Protein AF-0000000085772966 (afdb_homodimer)

Solvent-accessible surface area (backbone atoms only — not comparable to full-atom values): 20271 Å² total; per-residue (Å²): 89,49,65,57,54,50,65,35,48,66,50,46,36,53,32,29,34,43,29,51,38,72,33,50,33,41,60,74,44,54,55,43,44,60,66,33,78,46,39,41,39,38,34,47,24,42,27,45,32,37,67,68,60,65,56,40,64,68,47,47,51,66,73,32,30,77,37,46,24,63,19,52,22,43,54,39,58,75,34,48,65,54,42,56,50,58,70,68,36,70,47,73,76,80,56,63,28,30,18,52,27,51,80,95,42,44,74,32,43,51,83,73,47,89,57,67,84,80,58,63,84,66,69,76,58,66,70,59,58,72,62,57,73,64,66,74,71,74,77,71,78,76,80,75,77,80,70,80,77,78,76,73,79,77,72,82,69,86,73,80,80,81,80,80,62,87,80,74,90,69,77,129,91,48,64,57,53,49,67,34,49,68,48,46,37,53,32,30,34,45,29,53,37,73,34,50,31,40,59,74,43,54,56,43,46,59,66,32,78,47,38,42,38,39,34,47,24,40,28,46,32,38,65,66,60,64,55,41,63,69,47,45,52,65,73,32,29,76,38,48,23,62,18,53,23,43,54,40,57,77,32,49,65,53,42,56,50,57,71,67,35,70,45,72,76,81,57,65,29,29,16,53,27,51,79,94,44,44,73,32,44,50,86,73,46,90,59,67,86,80,58,62,86,64,68,77,60,66,72,59,56,72,63,60,74,65,67,74,74,78,75,74,80,76,82,77,78,83,74,75,83,77,78,78,71,87,70,86,74,86,77,80,83,84,79,79,77,82,77,81,85,69,83,131

InterPro domains:
  IPR000483 Cysteine-rich flanking region, C-terminal [SM00082] (71-120)
  IPR001611 Leucine-rich repeat [PF13855] (13-73)
  IPR003591 Leucine-rich repeat, typical subtype [SM00369] (12-35)
  IPR003591 Leucine-rich repeat, typical subtype [SM00369] (36-59)
  IPR032675 Leucine-rich repeat domain superfamily [G3DSA:3.80.10.10] (1-122)
  IPR050541 Leucine-rich repeat and transmembrane domain-containing protein [PTHR24369] (2-123)

Structure (mmCIF, N/CA/C/O backbone):
data_AF-0000000085772966-model_v1
#
loop_
_entity.id
_entity.type
_entity.pdbx_description
1 polymer 'Platelet glycoprotein V'
#
loop_
_atom_site.group_PDB
_atom_site.id
_atom_site.type_symbol
_atom_site.label_atom_id
_atom_site.label_alt_id
_atom_site.label_comp_id
_atom_site.label_asym_id
_atom_site.label_entity_id
_atom_site.label_seq_id
_atom_site.pdbx_PDB_ins_code
_atom_site.Cartn_x
_atom_site.Cartn_y
_atom_site.Cartn_z
_atom_site.occupancy
_atom_site.B_iso_or_equiv
_atom_site.auth_seq_id
_atom_site.auth_comp_id
_atom_site.auth_asym_id
_atom_site.auth_atom_id
_atom_site.pdbx_PDB_model_num
ATOM 1 N N . MET A 1 1 ? -11.102 -7.773 -6.723 1 93.88 1 MET A N 1
ATOM 2 C CA . MET A 1 1 ? -10.461 -7.18 -7.895 1 93.88 1 MET A CA 1
ATOM 3 C C . MET A 1 1 ? -9.688 -8.234 -8.688 1 93.88 1 MET A C 1
ATOM 5 O O . MET A 1 1 ? -9.055 -9.109 -8.102 1 93.88 1 MET A O 1
ATOM 9 N N . ARG A 1 2 ? -9.586 -8.055 -10.047 1 95.75 2 ARG A N 1
ATOM 10 C CA . ARG A 1 2 ? -8.969 -9.062 -10.906 1 95.75 2 ARG A CA 1
ATOM 11 C C . ARG A 1 2 ? -7.848 -8.453 -11.742 1 95.75 2 ARG A C 1
ATOM 13 O O . ARG A 1 2 ? -6.938 -9.164 -12.18 1 95.75 2 ARG A O 1
ATOM 20 N N . HIS A 1 3 ? -8.031 -7.207 -12.016 1 94.94 3 HIS A N 1
ATOM 21 C CA . HIS A 1 3 ? -7.109 -6.535 -12.922 1 94.94 3 HIS A CA 1
ATOM 22 C C . HIS A 1 3 ? -6.473 -5.316 -12.266 1 94.94 3 HIS A C 1
ATOM 24 O O . HIS A 1 3 ? -7.082 -4.68 -11.406 1 94.94 3 HIS A O 1
ATOM 30 N N . ILE A 1 4 ? -5.234 -5.023 -12.648 1 96.38 4 ILE A N 1
ATOM 31 C CA . ILE A 1 4 ? -4.5 -3.828 -12.25 1 96.38 4 ILE A CA 1
ATOM 32 C C . ILE A 1 4 ? -3.953 -3.117 -13.484 1 96.38 4 ILE A C 1
ATOM 34 O O . ILE A 1 4 ? -3.373 -3.752 -14.367 1 96.38 4 ILE A O 1
ATOM 38 N N . ALA A 1 5 ? -4.164 -1.87 -13.508 1 95.44 5 ALA A N 1
ATOM 39 C CA . ALA A 1 5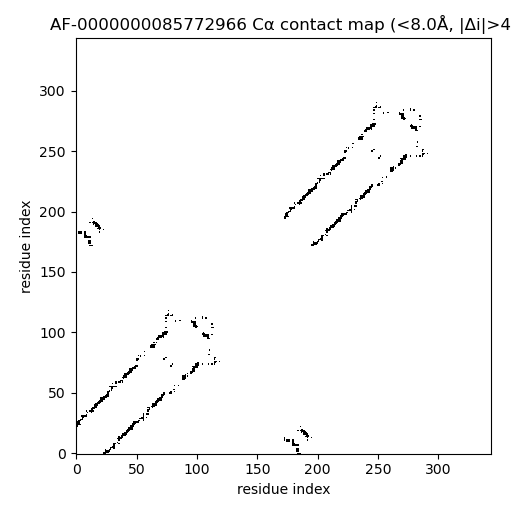 ? -3.59 -1.109 -14.609 1 95.44 5 ALA A CA 1
ATOM 40 C C . ALA A 1 5 ? -2.078 -0.968 -14.453 1 95.44 5 ALA A C 1
ATOM 42 O O . ALA A 1 5 ? -1.576 -0.808 -13.344 1 95.44 5 ALA A O 1
ATOM 43 N N . GLU A 1 6 ? -1.395 -0.939 -15.508 1 94.62 6 GLU A N 1
ATOM 44 C CA . GLU A 1 6 ? 0.065 -0.942 -15.523 1 94.62 6 GLU A CA 1
ATOM 45 C C . GLU A 1 6 ? 0.626 0.316 -14.875 1 94.62 6 GLU A C 1
ATOM 47 O O . GLU A 1 6 ? 1.678 0.272 -14.227 1 94.62 6 GLU A O 1
ATOM 52 N N . ASN A 1 7 ? -0.109 1.45 -14.992 1 94.12 7 ASN A N 1
ATOM 53 C CA . ASN A 1 7 ? 0.424 2.729 -14.539 1 94.12 7 ASN A CA 1
ATOM 54 C C . ASN A 1 7 ? -0.137 3.111 -13.172 1 94.12 7 ASN A C 1
ATOM 56 O O . ASN A 1 7 ? -0.03 4.266 -12.75 1 94.12 7 ASN A O 1
ATOM 60 N N . THR A 1 8 ? -0.602 2.172 -12.484 1 94.94 8 THR A N 1
ATOM 61 C CA . THR A 1 8 ? -1.327 2.418 -11.242 1 94.94 8 THR A CA 1
ATOM 62 C C . THR A 1 8 ? -0.458 3.186 -10.25 1 94.94 8 THR A C 1
ATOM 64 O O . THR A 1 8 ? -0.925 4.129 -9.609 1 94.94 8 THR A O 1
ATOM 67 N N . PHE A 1 9 ? 0.811 2.928 -10.141 1 96.69 9 PHE A N 1
ATOM 68 C CA . PHE A 1 9 ? 1.631 3.494 -9.078 1 96.69 9 PHE A CA 1
ATOM 69 C C . PHE A 1 9 ? 2.637 4.488 -9.641 1 96.69 9 PHE A C 1
ATOM 71 O O . PHE A 1 9 ? 3.613 4.836 -8.977 1 96.69 9 PHE A O 1
ATOM 78 N N . ARG A 1 10 ? 2.395 4.973 -10.781 1 94.31 10 ARG A N 1
ATOM 79 C CA . ARG A 1 10 ? 3.352 5.844 -11.461 1 94.31 10 ARG A CA 1
ATOM 80 C C . ARG A 1 10 ? 3.504 7.168 -10.727 1 94.31 10 ARG A C 1
ATOM 82 O O . ARG A 1 10 ? 4.582 7.766 -10.727 1 94.31 10 ARG A O 1
ATOM 89 N N . SER A 1 11 ? 2.492 7.641 -10.07 1 93.88 11 SER A N 1
ATOM 90 C CA . SER A 1 11 ? 2.506 8.961 -9.453 1 93.88 11 SER A CA 1
ATOM 91 C C . SER A 1 11 ? 3.018 8.883 -8.016 1 93.88 11 SER A C 1
ATOM 93 O O . SER A 1 11 ? 3.152 9.914 -7.344 1 93.88 11 SER A O 1
ATOM 95 N N . VAL A 1 12 ? 3.305 7.695 -7.539 1 96.56 12 VAL A N 1
ATOM 96 C CA . VAL A 1 12 ? 3.807 7.539 -6.176 1 96.56 12 VAL A CA 1
ATOM 97 C C . VAL A 1 12 ? 5.094 6.719 -6.191 1 96.56 12 VAL A C 1
ATOM 99 O O . VAL A 1 12 ? 5.164 5.652 -5.578 1 96.56 12 VAL A O 1
ATOM 102 N N . PRO A 1 13 ? 6.109 7.281 -6.766 1 96.19 13 PRO A N 1
ATOM 103 C CA . PRO A 1 13 ? 7.344 6.516 -6.953 1 96.19 13 PRO A CA 1
ATOM 104 C C . PRO A 1 13 ? 8.023 6.156 -5.629 1 96.19 13 PRO A C 1
ATOM 106 O O . PRO A 1 13 ? 8.852 5.246 -5.586 1 96.19 13 PRO A O 1
ATOM 109 N N . ASN A 1 14 ? 7.633 6.852 -4.512 1 97.62 14 ASN A N 1
ATOM 110 C CA . ASN A 1 14 ? 8.305 6.625 -3.238 1 97.62 14 ASN A CA 1
ATOM 111 C C . ASN A 1 14 ? 7.406 5.879 -2.254 1 97.62 14 ASN A C 1
ATOM 113 O O . ASN A 1 14 ? 7.617 5.945 -1.042 1 97.62 14 ASN A O 1
ATOM 117 N N . ILE A 1 15 ? 6.469 5.207 -2.807 1 97.62 15 ILE A N 1
ATOM 118 C CA . ILE A 1 15 ? 5.629 4.367 -1.955 1 97.62 15 ILE A CA 1
ATOM 119 C C . ILE A 1 15 ? 6.473 3.25 -1.345 1 97.62 15 ILE A C 1
ATOM 121 O O . ILE A 1 15 ? 7.336 2.676 -2.014 1 97.62 15 ILE A O 1
ATOM 125 N N . THR A 1 16 ? 6.148 2.883 -0.027 1 96.94 16 THR A N 1
ATOM 126 C CA . THR A 1 16 ? 7.059 1.964 0.643 1 96.94 16 THR A CA 1
ATOM 127 C C . THR A 1 16 ? 6.398 0.605 0.857 1 96.94 16 THR A C 1
ATOM 129 O O . THR A 1 16 ? 7.086 -0.399 1.061 1 96.94 16 THR A O 1
ATOM 132 N N . SER A 1 17 ? 5.074 0.557 0.846 1 97.5 17 SER A N 1
ATOM 133 C CA . SER A 1 17 ? 4.375 -0.714 1.001 1 97.5 17 SER A CA 1
ATOM 134 C C . SER A 1 17 ? 3.037 -0.701 0.269 1 97.5 17 SER A C 1
ATOM 136 O O . SER A 1 17 ? 2.348 0.321 0.244 1 97.5 17 SER A O 1
ATOM 138 N N . ILE A 1 18 ? 2.705 -1.829 -0.282 1 97.81 18 ILE A N 1
ATOM 139 C CA . ILE A 1 18 ? 1.452 -2.039 -1 1 97.81 18 ILE A CA 1
ATOM 140 C C . ILE A 1 18 ? 0.817 -3.355 -0.555 1 97.81 18 ILE A C 1
ATOM 142 O O . ILE A 1 18 ? 1.489 -4.387 -0.494 1 97.81 18 ILE A O 1
ATOM 146 N N . ASP A 1 19 ? -0.44 -3.316 -0.228 1 98.38 19 ASP A N 1
ATOM 147 C CA . ASP A 1 19 ? -1.163 -4.539 0.1 1 98.38 19 ASP A CA 1
ATOM 148 C C . ASP A 1 19 ? -2.328 -4.766 -0.861 1 98.38 19 ASP A C 1
ATOM 150 O O . ASP A 1 19 ? -3.365 -4.105 -0.751 1 98.38 19 ASP A O 1
ATOM 154 N N . LEU A 1 20 ? -2.135 -5.68 -1.764 1 98.19 20 LEU A N 1
ATOM 155 C CA . LEU A 1 20 ? -3.143 -6.094 -2.734 1 98.19 20 LEU A CA 1
ATOM 156 C C . LEU A 1 20 ? -3.598 -7.527 -2.469 1 98.19 20 LEU A C 1
ATOM 158 O O . LEU A 1 20 ? -4.004 -8.234 -3.393 1 98.19 20 LEU A O 1
ATOM 162 N N . SER A 1 21 ? -3.471 -7.969 -1.234 1 97.88 21 SER A N 1
ATOM 163 C CA . SER A 1 21 ? -3.828 -9.336 -0.858 1 97.88 21 SER A CA 1
ATOM 164 C C . SER A 1 21 ? -5.34 -9.516 -0.808 1 97.88 21 SER A C 1
ATOM 166 O O . SER A 1 21 ? -6.09 -8.531 -0.82 1 97.88 21 SER A O 1
ATOM 168 N N . HIS A 1 22 ? -5.793 -10.766 -0.843 1 97.94 22 HIS A N 1
ATOM 169 C CA . HIS A 1 22 ? -7.195 -11.133 -0.693 1 97.94 22 HIS A CA 1
ATOM 170 C C . HIS A 1 22 ? -8.039 -10.555 -1.823 1 97.94 22 HIS A C 1
ATOM 172 O O . HIS A 1 22 ? -9.078 -9.938 -1.574 1 97.94 22 HIS A O 1
ATOM 178 N N . ASN A 1 23 ? -7.555 -10.797 -3.031 1 97.81 23 ASN A N 1
ATOM 179 C CA . ASN A 1 23 ? -8.258 -10.461 -4.266 1 97.81 23 ASN A CA 1
ATOM 180 C C . ASN A 1 23 ? -8.289 -11.633 -5.238 1 97.81 23 ASN A C 1
ATOM 182 O O . ASN A 1 23 ? -8.023 -12.773 -4.848 1 97.81 23 ASN A O 1
ATOM 186 N N . GLU A 1 24 ? -8.695 -11.367 -6.422 1 98 24 GLU A N 1
ATOM 187 C CA . GLU A 1 24 ? -8.758 -12.391 -7.465 1 98 24 GLU A CA 1
ATOM 188 C C . GLU A 1 24 ? -7.82 -12.047 -8.617 1 98 24 GLU A C 1
ATOM 190 O O . GLU A 1 24 ? -8.141 -12.297 -9.781 1 98 24 GLU A O 1
ATOM 195 N N . ILE A 1 25 ? -6.715 -11.422 -8.242 1 98 25 ILE A N 1
ATOM 196 C CA . ILE A 1 25 ? -5.75 -11 -9.25 1 98 25 ILE A CA 1
ATOM 197 C C . ILE A 1 25 ? -5.117 -12.227 -9.898 1 98 25 ILE A C 1
ATOM 199 O O . ILE A 1 25 ? -4.633 -13.125 -9.203 1 98 25 ILE A O 1
ATOM 203 N N . MET A 1 26 ? -5.078 -12.195 -11.18 1 97.38 26 MET A N 1
ATOM 204 C CA . MET A 1 26 ? -4.562 -13.352 -11.906 1 97.38 26 MET A CA 1
ATOM 205 C C . MET A 1 26 ? -3.215 -13.039 -12.547 1 97.38 26 MET A C 1
ATOM 207 O O . MET A 1 26 ? -2.42 -13.945 -12.797 1 97.38 26 MET A O 1
ATOM 211 N N . ALA A 1 27 ? -3.092 -11.766 -12.852 1 96.5 27 ALA A N 1
ATOM 212 C CA . ALA A 1 27 ? -1.867 -11.352 -13.531 1 96.5 27 ALA A CA 1
ATOM 213 C C . ALA A 1 27 ? -1.386 -9.992 -13.023 1 96.5 27 ALA A C 1
ATOM 215 O O . ALA A 1 27 ? -2.193 -9.094 -12.781 1 96.5 27 ALA A O 1
ATOM 216 N N . ILE A 1 28 ? -0.064 -9.844 -12.938 1 97.5 28 ILE A N 1
ATOM 217 C CA . ILE A 1 28 ? 0.58 -8.586 -12.586 1 97.5 28 ILE A CA 1
ATOM 218 C C . ILE A 1 28 ? 1.208 -7.957 -13.828 1 97.5 28 ILE A C 1
ATOM 220 O O . ILE A 1 28 ? 2.002 -8.594 -14.516 1 97.5 28 ILE A O 1
ATOM 224 N N . PRO A 1 29 ? 0.818 -6.73 -14.094 1 97.31 29 PRO A N 1
ATOM 225 C CA . PRO A 1 29 ? 1.485 -6.09 -15.227 1 97.31 29 PRO A CA 1
ATOM 226 C C . PRO A 1 29 ? 3.006 -6.09 -15.094 1 97.31 29 PRO A C 1
ATOM 228 O O . PRO A 1 29 ? 3.533 -5.895 -14 1 97.31 29 PRO A O 1
ATOM 231 N N . ARG A 1 30 ? 3.73 -6.266 -16.188 1 96 30 ARG A N 1
ATOM 232 C CA . ARG A 1 30 ? 5.176 -6.473 -16.219 1 96 30 ARG A CA 1
ATOM 233 C C . ARG A 1 30 ? 5.91 -5.301 -15.578 1 96 30 ARG A C 1
ATOM 235 O O . ARG A 1 30 ? 6.914 -5.492 -14.891 1 96 30 ARG A O 1
ATOM 242 N N . ASN A 1 31 ? 5.289 -4.105 -15.719 1 96 31 ASN A N 1
ATOM 243 C CA . ASN A 1 31 ? 6.008 -2.918 -15.273 1 96 31 ASN A CA 1
ATOM 244 C C . ASN A 1 31 ? 5.301 -2.248 -14.094 1 96 31 ASN A C 1
ATOM 246 O O . ASN A 1 31 ? 5.512 -1.062 -13.836 1 96 31 ASN A O 1
ATOM 250 N N . LEU A 1 32 ? 4.535 -2.975 -13.391 1 97.19 32 LEU A N 1
ATOM 251 C CA . LEU A 1 32 ? 3.705 -2.393 -12.344 1 97.19 32 LEU A CA 1
ATOM 252 C C . LEU A 1 32 ? 4.566 -1.718 -11.281 1 97.19 32 LEU A C 1
ATOM 254 O O . LEU A 1 32 ? 4.184 -0.682 -10.734 1 97.19 32 LEU A O 1
ATOM 258 N N . PHE A 1 33 ? 5.793 -2.293 -11.039 1 96.94 33 PHE A N 1
ATOM 259 C CA . PHE A 1 33 ? 6.594 -1.813 -9.922 1 96.94 33 PHE A CA 1
ATOM 260 C C . PHE A 1 33 ? 7.879 -1.162 -10.414 1 96.94 33 PHE A C 1
ATOM 262 O O . PHE A 1 33 ? 8.789 -0.89 -9.625 1 96.94 33 PHE A O 1
ATOM 269 N N . GLN A 1 34 ? 8.039 -0.953 -11.641 1 94.19 34 GLN A N 1
ATOM 270 C CA . GLN A 1 34 ? 9.289 -0.574 -12.297 1 94.19 34 GLN A CA 1
ATOM 271 C C . GLN A 1 34 ? 9.812 0.749 -11.75 1 94.19 34 GLN A C 1
ATOM 273 O O . GLN A 1 34 ? 11.023 0.964 -11.695 1 94.19 34 GLN A O 1
ATOM 278 N N . HIS A 1 35 ? 9.016 1.631 -11.25 1 93.19 35 HIS A N 1
ATOM 279 C CA . HIS A 1 35 ? 9.5 2.943 -10.836 1 93.19 35 HIS A CA 1
ATOM 280 C C . HIS A 1 35 ? 9.375 3.131 -9.328 1 93.19 35 HIS A C 1
ATOM 282 O O . HIS A 1 35 ? 9.531 4.242 -8.82 1 93.19 35 HIS A O 1
ATOM 288 N N . LEU A 1 36 ? 9.203 2.033 -8.68 1 95.81 36 LEU A N 1
ATOM 289 C CA . LEU A 1 36 ? 9.039 2.117 -7.234 1 95.81 36 LEU A CA 1
ATOM 290 C C . LEU A 1 36 ? 10.305 1.683 -6.512 1 95.81 36 LEU A C 1
ATOM 292 O O . LEU A 1 36 ? 10.477 0.503 -6.195 1 95.81 36 LEU A O 1
ATOM 296 N N . HIS A 1 37 ? 11.078 2.596 -6.125 1 92.25 37 HIS A N 1
ATOM 297 C CA . HIS A 1 37 ? 12.422 2.275 -5.656 1 92.25 37 HIS A CA 1
ATOM 298 C C . HIS A 1 37 ? 12.469 2.18 -4.137 1 92.25 37 HIS A C 1
ATOM 300 O O . HIS A 1 37 ? 13.453 1.693 -3.568 1 92.25 37 HIS A O 1
ATOM 306 N N . ASP A 1 38 ? 11.398 2.572 -3.486 1 94.75 38 ASP A N 1
ATOM 307 C CA . ASP A 1 38 ? 11.43 2.611 -2.027 1 94.75 38 ASP A CA 1
ATOM 308 C C . ASP A 1 38 ? 10.547 1.516 -1.434 1 94.75 38 ASP A C 1
ATOM 310 O O . ASP A 1 38 ? 10.297 1.498 -0.226 1 94.75 38 ASP A O 1
ATOM 314 N N . LEU A 1 39 ? 10.164 0.573 -2.273 1 95.12 39 LEU A N 1
ATOM 315 C CA . LEU A 1 39 ? 9.281 -0.489 -1.8 1 95.12 39 LEU A CA 1
ATOM 316 C C . LEU A 1 39 ? 10.016 -1.403 -0.82 1 95.12 39 LEU A C 1
ATOM 318 O O . LEU A 1 39 ? 11.102 -1.897 -1.118 1 95.12 39 LEU A O 1
ATOM 322 N N . ASN A 1 40 ? 9.289 -1.59 0.332 1 93.38 40 ASN A N 1
ATOM 323 C CA . ASN A 1 40 ? 9.781 -2.549 1.313 1 93.38 40 ASN A CA 1
ATOM 324 C C . ASN A 1 40 ? 8.961 -3.836 1.303 1 93.38 40 ASN A C 1
ATOM 326 O O . ASN A 1 40 ? 9.516 -4.93 1.435 1 93.38 40 ASN A O 1
ATOM 330 N N . PHE A 1 41 ? 7.664 -3.559 1.103 1 94.56 41 PHE A N 1
ATOM 331 C CA . PHE A 1 41 ? 6.77 -4.707 1.206 1 94.56 41 PHE A CA 1
ATOM 332 C C . PHE A 1 41 ? 5.738 -4.691 0.085 1 94.56 41 PHE A C 1
ATOM 334 O O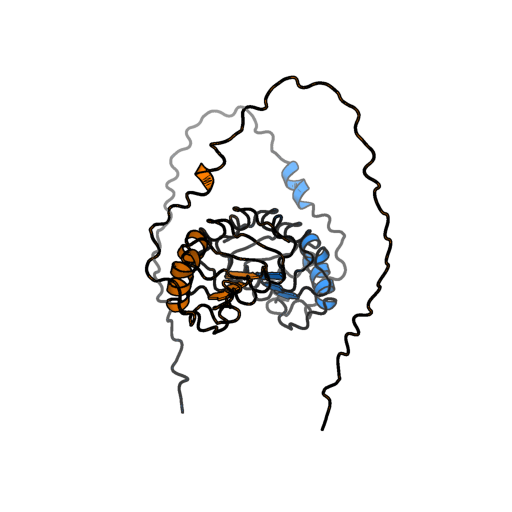 . PHE A 1 41 ? 5.152 -3.648 -0.212 1 94.56 41 PHE A O 1
ATOM 341 N N . ILE A 1 42 ? 5.57 -5.797 -0.536 1 96.25 42 ILE A N 1
ATOM 342 C CA . ILE A 1 42 ? 4.492 -6.031 -1.49 1 96.25 42 ILE A CA 1
ATOM 343 C C . ILE A 1 42 ? 3.695 -7.262 -1.072 1 96.25 42 ILE A C 1
ATOM 345 O O . ILE A 1 42 ? 4.246 -8.359 -0.967 1 96.25 42 ILE A O 1
ATOM 349 N N . GLU A 1 43 ? 2.43 -7.07 -0.832 1 96.62 43 GLU A N 1
ATOM 350 C CA . GLU A 1 43 ? 1.555 -8.172 -0.436 1 96.62 43 GLU A CA 1
ATOM 351 C C . GLU A 1 43 ? 0.641 -8.586 -1.584 1 96.62 43 GLU A C 1
ATOM 353 O O . GLU A 1 43 ? -0.244 -7.832 -1.987 1 96.62 43 GLU A O 1
ATOM 358 N N . LEU A 1 44 ? 0.846 -9.812 -2.074 1 97 44 LEU A N 1
ATOM 359 C CA . LEU A 1 44 ? 0.058 -10.336 -3.182 1 97 44 LEU A CA 1
ATOM 360 C C . LEU A 1 44 ? -0.552 -11.688 -2.82 1 97 44 LEU A C 1
ATOM 362 O O . LEU A 1 44 ? -1.072 -12.391 -3.689 1 97 44 LEU A O 1
ATOM 366 N N . GLN A 1 45 ? -0.439 -12.039 -1.546 1 96.69 45 GLN A N 1
ATOM 367 C CA . GLN A 1 45 ? -0.945 -13.344 -1.118 1 96.69 45 GLN A CA 1
ATOM 368 C C . GLN A 1 45 ? -2.467 -13.398 -1.205 1 96.69 45 GLN A C 1
ATOM 370 O O . GLN A 1 45 ? -3.129 -12.352 -1.259 1 96.69 45 GLN A O 1
ATOM 375 N N . TYR A 1 46 ? -3.084 -14.641 -1.287 1 98 46 TYR A N 1
ATOM 376 C CA . TYR A 1 46 ? -4.52 -14.875 -1.364 1 98 46 TYR A CA 1
ATOM 377 C C . TYR A 1 46 ? -5.117 -14.242 -2.613 1 98 46 TYR A C 1
ATOM 379 O O . TYR A 1 46 ? -6.102 -13.508 -2.533 1 98 46 TYR A O 1
ATOM 387 N N . ASN A 1 47 ? -4.461 -14.555 -3.701 1 98.25 47 ASN A N 1
ATOM 388 C CA . ASN A 1 47 ? -4.926 -14.203 -5.039 1 98.25 47 ASN A CA 1
ATOM 389 C C . ASN A 1 47 ? -4.988 -15.422 -5.953 1 98.25 47 ASN A C 1
ATOM 391 O O . ASN A 1 47 ? -5.094 -16.562 -5.473 1 98.25 47 ASN A O 1
ATOM 395 N N . ARG A 1 48 ? -5.133 -15.188 -7.238 1 98.31 48 ARG A N 1
ATOM 396 C CA . ARG A 1 48 ? -5.215 -16.266 -8.219 1 98.31 48 ARG A CA 1
ATOM 397 C C . ARG A 1 48 ? -4.07 -16.172 -9.227 1 98.31 48 ARG A C 1
ATOM 399 O O . ARG A 1 48 ? -4.289 -16.281 -10.438 1 98.31 48 ARG A O 1
ATOM 406 N N . ILE A 1 49 ? -2.916 -16.016 -8.695 1 97.81 49 ILE A N 1
ATOM 407 C CA . ILE A 1 49 ? -1.738 -15.852 -9.539 1 97.81 49 ILE A CA 1
ATOM 408 C C . ILE A 1 49 ? -1.156 -17.219 -9.875 1 97.81 49 ILE A C 1
ATOM 410 O O . ILE A 1 49 ? -0.708 -17.953 -8.977 1 97.81 49 ILE A O 1
ATOM 414 N N . TYR A 1 50 ? -1.067 -17.562 -11.117 1 97.44 50 TYR A N 1
ATOM 415 C CA . TYR A 1 50 ? -0.584 -18.859 -11.57 1 97.44 50 TYR A CA 1
ATOM 416 C C . TYR A 1 50 ? 0.896 -18.797 -11.93 1 97.44 50 TYR A C 1
ATOM 418 O O . TYR A 1 50 ? 1.593 -19.812 -11.898 1 97.44 50 TYR A O 1
ATOM 426 N N . ALA A 1 51 ? 1.265 -17.656 -12.359 1 96.75 51 ALA A N 1
ATOM 427 C CA . ALA A 1 51 ? 2.646 -17.391 -12.758 1 96.75 51 ALA A CA 1
ATOM 428 C C . ALA A 1 51 ? 2.98 -15.906 -12.656 1 96.75 51 ALA A C 1
ATOM 430 O O . ALA A 1 51 ? 2.092 -15.062 -12.766 1 96.75 51 ALA A O 1
ATOM 431 N N . LEU A 1 52 ? 4.262 -15.625 -12.461 1 96.12 52 LEU A N 1
ATOM 432 C CA . LEU A 1 52 ? 4.734 -14.242 -12.391 1 96.12 52 LEU A CA 1
ATOM 433 C C . LEU A 1 52 ? 5.867 -14.008 -13.383 1 96.12 52 LEU A C 1
ATOM 435 O O . LEU A 1 52 ? 6.844 -14.758 -13.406 1 96.12 52 LEU A O 1
ATOM 439 N N . SER A 1 53 ? 5.656 -12.969 -14.18 1 95.12 53 SER A N 1
ATOM 440 C CA . SER A 1 53 ? 6.707 -12.609 -15.125 1 95.12 53 SER A CA 1
ATOM 441 C C . SER A 1 53 ? 7.973 -12.156 -14.398 1 95.12 53 SER A C 1
ATOM 443 O O . SER A 1 53 ? 7.902 -11.414 -13.422 1 95.12 53 SER A O 1
ATOM 445 N N . PRO A 1 54 ? 9.109 -12.523 -14.953 1 95.94 54 PRO A N 1
ATOM 446 C CA . PRO A 1 54 ? 10.367 -12.086 -14.344 1 95.94 54 PRO A CA 1
ATOM 447 C C . PRO A 1 54 ? 10.5 -10.562 -14.305 1 95.94 54 PRO A C 1
ATOM 449 O O . PRO A 1 54 ? 11.141 -10.016 -13.398 1 95.94 54 PRO A O 1
ATOM 452 N N . ASP A 1 55 ? 9.906 -9.883 -15.18 1 96.75 55 ASP A N 1
ATOM 453 C CA . ASP A 1 55 ? 9.977 -8.43 -15.219 1 96.75 55 ASP A CA 1
ATOM 454 C C . ASP A 1 55 ? 9.398 -7.816 -13.945 1 96.75 55 ASP A C 1
ATOM 456 O O . ASP A 1 55 ? 9.859 -6.77 -13.484 1 96.75 55 ASP A O 1
ATOM 460 N N . VAL A 1 56 ? 8.453 -8.477 -13.383 1 96.69 56 VAL A N 1
ATOM 461 C CA . VAL A 1 56 ? 7.766 -7.98 -12.195 1 96.69 56 VAL A CA 1
ATOM 462 C C . VAL A 1 56 ? 8.734 -7.953 -11.016 1 96.69 56 VAL A C 1
ATOM 464 O O . VAL A 1 56 ? 8.852 -6.938 -10.328 1 96.69 56 VAL A O 1
ATOM 467 N N . TYR A 1 57 ? 9.477 -9.039 -10.812 1 93.69 57 TYR A N 1
ATOM 468 C CA . TYR A 1 57 ? 10.281 -9.125 -9.602 1 93.69 57 TYR A CA 1
ATOM 469 C C . TYR A 1 57 ? 11.727 -8.719 -9.875 1 93.69 57 TYR A C 1
ATOM 471 O O . TYR A 1 57 ? 12.477 -8.414 -8.945 1 93.69 57 TYR A O 1
ATOM 479 N N . ARG A 1 58 ? 12.156 -8.641 -11.109 1 93.25 58 ARG A N 1
ATOM 480 C CA . ARG A 1 58 ? 13.508 -8.195 -11.414 1 93.25 58 ARG A CA 1
ATOM 481 C C . ARG A 1 58 ? 13.664 -6.695 -11.188 1 93.25 58 ARG A C 1
ATOM 483 O O . ARG A 1 58 ? 14.781 -6.199 -11.016 1 93.25 58 ARG A O 1
ATOM 490 N N . SER A 1 59 ? 12.555 -6.02 -11.25 1 93.25 59 SER A N 1
ATOM 491 C CA . SER A 1 59 ? 12.594 -4.574 -11.07 1 93.25 59 SER A CA 1
ATOM 492 C C . SER A 1 59 ? 12.641 -4.203 -9.594 1 93.25 59 SER A C 1
ATOM 494 O O . SER A 1 59 ? 12.875 -3.043 -9.242 1 93.25 59 SER A O 1
ATOM 496 N N . LEU A 1 60 ? 12.445 -5.105 -8.711 1 93 60 LEU A N 1
ATOM 497 C CA . LEU A 1 60 ? 12.367 -4.84 -7.277 1 93 60 LEU A CA 1
ATOM 498 C C . LEU A 1 60 ? 13.758 -4.738 -6.664 1 93 60 LEU A C 1
ATOM 500 O O . LEU A 1 60 ? 14.688 -5.422 -7.109 1 93 60 LEU A O 1
ATOM 504 N N . SER A 1 61 ? 13.812 -3.883 -5.707 1 89.88 61 SER A N 1
ATOM 505 C CA . SER A 1 61 ? 15.07 -3.785 -4.965 1 89.88 61 SER A CA 1
ATOM 506 C C . SER A 1 61 ? 15.336 -5.055 -4.164 1 89.88 61 SER A C 1
ATOM 508 O O . SER A 1 61 ? 14.414 -5.824 -3.879 1 89.88 61 SER A O 1
ATOM 510 N N . LYS A 1 62 ? 16.547 -5.242 -3.764 1 86.25 62 LYS A N 1
ATOM 511 C CA . LYS A 1 62 ? 16.969 -6.441 -3.041 1 86.25 62 LYS A CA 1
ATOM 512 C C . LYS A 1 62 ? 16.312 -6.504 -1.66 1 86.25 62 LYS A C 1
ATOM 514 O O . LYS A 1 62 ? 16.141 -7.586 -1.1 1 86.25 62 LYS A O 1
ATOM 519 N N . HIS A 1 63 ? 16 -5.371 -1.201 1 88.31 63 HIS A N 1
ATOM 520 C CA . HIS A 1 63 ? 15.469 -5.312 0.155 1 88.31 63 HIS A CA 1
ATOM 521 C C . HIS A 1 63 ? 13.953 -5.488 0.158 1 88.31 63 HIS A C 1
ATOM 523 O O . HIS A 1 63 ? 13.336 -5.602 1.221 1 88.31 63 HIS A O 1
ATOM 529 N N . THR A 1 64 ? 13.344 -5.48 -1.011 1 92.69 64 THR A N 1
ATOM 530 C CA . THR A 1 64 ? 11.898 -5.605 -1.086 1 92.69 64 THR A CA 1
ATOM 531 C C . THR A 1 64 ? 11.461 -7.035 -0.774 1 92.69 64 THR A C 1
ATOM 533 O O . THR A 1 64 ? 12.031 -7.992 -1.303 1 92.69 64 THR A O 1
ATOM 536 N N . THR A 1 65 ? 10.469 -7.125 0.168 1 92.56 65 THR A N 1
ATOM 537 C CA . THR A 1 65 ? 9.867 -8.422 0.473 1 92.56 65 THR A CA 1
ATOM 538 C C . THR A 1 65 ? 8.562 -8.609 -0.301 1 92.56 65 THR A C 1
ATOM 540 O O . THR A 1 65 ? 7.672 -7.762 -0.236 1 92.56 65 THR A O 1
ATOM 543 N N . LEU A 1 66 ? 8.477 -9.688 -1.011 1 94.38 66 LEU A N 1
ATOM 544 C CA . LEU A 1 66 ? 7.305 -10.023 -1.811 1 94.38 66 LEU A CA 1
ATOM 545 C C . LEU A 1 66 ? 6.566 -11.227 -1.22 1 94.38 66 LEU A C 1
ATOM 547 O O . LEU A 1 66 ? 7.125 -12.32 -1.129 1 94.38 66 LEU A O 1
ATOM 551 N N . PHE A 1 67 ? 5.32 -10.992 -0.855 1 94.81 67 PHE A N 1
ATOM 552 C CA . PHE A 1 67 ? 4.48 -12.07 -0.328 1 94.81 67 PHE A CA 1
ATOM 553 C C . PHE A 1 67 ? 3.605 -12.656 -1.426 1 94.81 67 PHE A C 1
ATOM 555 O O . PHE A 1 67 ? 2.791 -11.953 -2.025 1 94.81 67 PHE A O 1
ATOM 562 N N . LEU A 1 68 ? 3.719 -13.992 -1.62 1 95.19 68 LEU A N 1
ATOM 563 C CA . LEU A 1 68 ? 3.043 -14.625 -2.748 1 95.19 68 LEU A CA 1
ATOM 564 C C . LEU A 1 68 ? 2.32 -15.891 -2.305 1 95.19 68 LEU A C 1
ATOM 566 O O . LEU A 1 68 ? 1.707 -16.578 -3.125 1 95.19 68 LEU A O 1
ATOM 570 N N . TYR A 1 69 ? 2.371 -16.172 -1.047 1 94.69 69 TYR A N 1
ATOM 571 C CA . TYR A 1 69 ? 1.802 -17.438 -0.589 1 94.69 69 TYR A CA 1
ATOM 572 C C . TYR A 1 69 ? 0.293 -17.453 -0.799 1 94.69 69 TYR A C 1
ATOM 574 O O . TYR A 1 69 ? -0.328 -16.406 -1.021 1 94.69 69 TYR A O 1
ATOM 582 N N . ASP A 1 70 ? -0.297 -18.688 -0.883 1 96.19 70 ASP A N 1
ATOM 583 C CA . ASP A 1 70 ? -1.721 -18.922 -1.106 1 96.19 70 ASP A CA 1
ATOM 584 C C . ASP A 1 70 ? -2.154 -18.406 -2.475 1 96.19 70 ASP A C 1
ATOM 586 O O . ASP A 1 70 ? -3.158 -17.688 -2.584 1 96.19 70 ASP A O 1
ATOM 590 N N . ASN A 1 71 ? -1.401 -18.531 -3.477 1 96.88 71 ASN A N 1
ATOM 591 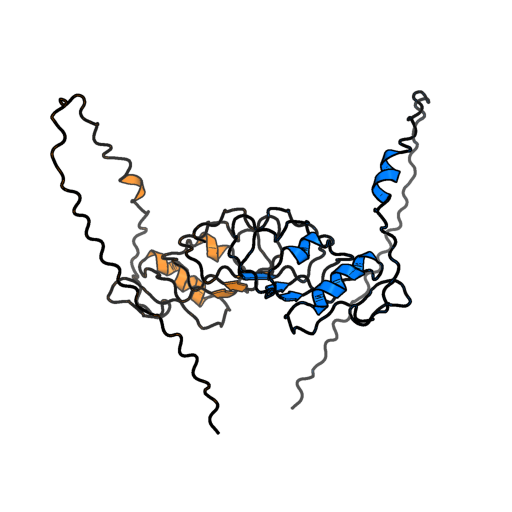C CA . ASN A 1 71 ? -1.652 -18.438 -4.91 1 96.88 71 ASN A CA 1
ATOM 592 C C . ASN A 1 71 ? -1.494 -19.797 -5.59 1 96.88 71 ASN A C 1
ATOM 594 O O . ASN A 1 71 ? -0.686 -20.625 -5.16 1 96.88 71 ASN A O 1
ATOM 598 N N . PRO A 1 72 ? -2.273 -20.078 -6.566 1 97.31 72 PRO A N 1
ATOM 599 C CA . PRO A 1 72 ? -2.201 -21.375 -7.254 1 97.31 72 PRO A CA 1
ATOM 600 C C . PRO A 1 72 ? -1.077 -21.422 -8.289 1 97.31 72 PRO A C 1
ATOM 602 O O . PRO A 1 72 ? -1.336 -21.641 -9.469 1 97.31 72 PRO A O 1
ATOM 605 N N . ILE A 1 73 ? 0.106 -21.375 -7.824 1 97.75 73 ILE A N 1
ATOM 606 C CA . ILE A 1 73 ? 1.259 -21.297 -8.711 1 97.75 73 ILE A CA 1
ATOM 607 C C . ILE A 1 73 ? 1.425 -22.609 -9.469 1 97.75 73 ILE A C 1
ATOM 609 O O . ILE A 1 73 ? 1.349 -23.688 -8.875 1 97.75 73 ILE A O 1
ATOM 613 N N . VAL A 1 74 ? 1.589 -22.484 -10.711 1 97.88 74 VAL A N 1
ATOM 614 C CA . VAL A 1 74 ? 1.951 -23.625 -11.539 1 97.88 74 VAL A CA 1
ATOM 615 C C . VAL A 1 74 ? 3.467 -23.812 -11.523 1 97.88 74 VAL A C 1
ATOM 617 O O . VAL A 1 74 ? 4.215 -22.922 -11.914 1 97.88 74 VAL A O 1
ATOM 620 N N . CYS A 1 75 ? 3.816 -25 -11.125 1 97.06 75 CYS A N 1
ATOM 621 C CA . CYS A 1 75 ? 5.238 -25.25 -10.922 1 97.06 75 CYS A CA 1
ATOM 622 C C . CYS A 1 75 ? 5.832 -26.031 -12.086 1 97.06 75 CYS A C 1
ATOM 624 O O . CYS A 1 75 ? 6.031 -27.25 -11.992 1 97.06 75 CYS A O 1
ATOM 626 N N . ASN A 1 76 ? 6.07 -25.344 -13.062 1 94.81 76 ASN A N 1
ATOM 627 C CA . ASN A 1 76 ? 6.77 -25.797 -14.258 1 94.81 76 ASN A CA 1
ATOM 628 C C . ASN A 1 76 ? 7.938 -24.875 -14.609 1 94.81 76 ASN A C 1
ATOM 630 O O . ASN A 1 76 ? 8.453 -24.172 -13.742 1 94.81 76 ASN A O 1
ATOM 634 N N . CYS A 1 77 ? 8.406 -24.984 -15.797 1 94.62 77 CYS A N 1
ATOM 635 C CA . CYS A 1 77 ? 9.586 -24.234 -16.203 1 94.62 77 CYS A CA 1
ATOM 636 C C . CYS A 1 77 ? 9.414 -22.75 -15.914 1 94.62 77 CYS A C 1
ATOM 638 O O . CYS A 1 77 ? 10.391 -22.062 -15.586 1 94.62 77 CYS A O 1
ATOM 640 N N . SER A 1 78 ? 8.219 -22.203 -15.984 1 92.88 78 SER A N 1
ATOM 641 C CA . SER A 1 78 ? 7.957 -20.781 -15.789 1 92.88 78 SER A CA 1
ATOM 642 C C . SER A 1 78 ? 8.227 -20.375 -14.344 1 92.88 78 SER A C 1
ATOM 644 O O . SER A 1 78 ? 8.398 -19.188 -14.062 1 92.88 78 SER A O 1
ATOM 646 N N . ALA A 1 79 ? 8.273 -21.312 -13.469 1 95.75 79 ALA A N 1
ATOM 647 C CA . ALA A 1 79 ? 8.461 -21.031 -12.047 1 95.75 79 ALA A CA 1
ATOM 648 C C . ALA A 1 79 ? 9.938 -21.016 -11.672 1 95.75 79 ALA A C 1
ATOM 650 O O . ALA A 1 79 ? 10.312 -20.516 -10.602 1 95.75 79 ALA A O 1
ATOM 651 N N . VAL A 1 80 ? 10.742 -21.469 -12.516 1 95.25 80 VAL A N 1
ATOM 652 C CA . VAL A 1 80 ? 12.148 -21.672 -12.211 1 95.25 80 VAL A CA 1
ATOM 653 C C . VAL A 1 80 ? 12.812 -20.328 -11.898 1 95.25 80 VAL A C 1
ATOM 655 O O . VAL A 1 80 ? 13.445 -20.172 -10.852 1 95.25 80 VAL A O 1
ATOM 658 N N . PRO A 1 81 ? 12.633 -19.359 -12.789 1 94.19 81 PRO A N 1
ATOM 659 C CA . PRO A 1 81 ? 13.273 -18.094 -12.477 1 94.19 81 PRO A CA 1
ATOM 660 C C . PRO A 1 81 ? 12.75 -17.469 -11.18 1 94.19 81 PRO A C 1
ATOM 662 O O . PRO A 1 81 ? 13.5 -16.797 -10.461 1 94.19 81 PRO A O 1
ATOM 665 N N . LEU A 1 82 ? 11.477 -17.641 -10.883 1 93.31 82 LEU A N 1
ATOM 666 C CA . LEU A 1 82 ? 10.891 -17.094 -9.664 1 93.31 82 LEU A CA 1
ATOM 667 C C . LEU A 1 82 ? 11.539 -17.703 -8.43 1 93.31 82 LEU A C 1
ATOM 669 O O . LEU A 1 82 ? 11.883 -16.984 -7.488 1 93.31 82 LEU A O 1
ATOM 673 N N . VAL A 1 83 ? 11.68 -18.953 -8.414 1 92.06 83 VAL A N 1
ATOM 674 C CA . VAL A 1 83 ? 12.289 -19.656 -7.297 1 92.06 83 VAL A CA 1
ATOM 675 C C . VAL A 1 83 ? 13.711 -19.156 -7.074 1 92.06 83 VAL A C 1
ATOM 677 O O . VAL A 1 83 ? 14.117 -18.906 -5.938 1 92.06 83 VAL A O 1
ATOM 680 N N . LYS A 1 84 ? 14.438 -19.016 -8.148 1 90.69 84 LYS A N 1
ATOM 681 C CA . LYS A 1 84 ? 15.797 -18.5 -8.039 1 90.69 84 LYS A CA 1
ATOM 682 C C . LYS A 1 84 ? 15.812 -17.109 -7.41 1 90.69 84 LYS A C 1
ATOM 684 O O . LYS A 1 84 ? 16.641 -16.828 -6.543 1 90.69 84 LYS A O 1
ATOM 689 N N . TRP A 1 85 ? 14.953 -16.297 -7.844 1 92.44 85 TRP A N 1
ATOM 690 C CA . TRP A 1 85 ? 14.852 -14.945 -7.312 1 92.44 85 TRP A CA 1
ATOM 691 C C . TRP A 1 85 ? 14.492 -14.961 -5.832 1 92.44 85 TRP A C 1
ATOM 693 O O . TRP A 1 85 ? 15.102 -14.25 -5.027 1 92.44 85 TRP A O 1
ATOM 703 N N . LEU A 1 86 ? 13.461 -15.742 -5.449 1 89.06 86 LEU A N 1
ATOM 704 C CA . LEU A 1 86 ? 13 -15.836 -4.07 1 89.06 86 LEU A CA 1
ATOM 705 C C . LEU A 1 86 ? 14.125 -16.297 -3.152 1 89.06 86 LEU A C 1
ATOM 707 O O . LEU A 1 86 ? 14.266 -15.805 -2.031 1 89.06 86 LEU A O 1
ATOM 711 N N . LYS A 1 87 ? 14.852 -17.172 -3.566 1 85.81 87 LYS A N 1
ATOM 712 C CA . LYS A 1 87 ? 15.945 -17.703 -2.766 1 85.81 87 LYS A CA 1
ATOM 713 C C . LYS A 1 87 ? 17.047 -16.656 -2.568 1 85.81 87 LYS A C 1
ATOM 715 O O . LYS A 1 87 ? 17.75 -16.688 -1.56 1 85.81 87 LYS A O 1
ATOM 720 N N . GLY A 1 88 ? 17.141 -15.812 -3.486 1 83.81 88 GLY A N 1
ATOM 721 C CA . GLY A 1 88 ? 18.172 -14.789 -3.42 1 83.81 88 GLY A CA 1
ATOM 722 C C . GLY A 1 88 ? 17.719 -13.555 -2.658 1 83.81 88 GLY A C 1
ATOM 723 O O . GLY A 1 88 ? 18.547 -12.703 -2.312 1 83.81 88 GLY A O 1
ATOM 724 N N . SER A 1 89 ? 16.5 -13.438 -2.471 1 78.25 89 SER A N 1
ATOM 725 C CA . SER A 1 89 ? 15.977 -12.25 -1.803 1 78.25 89 SER A CA 1
ATOM 726 C C . SER A 1 89 ? 16.203 -12.32 -0.296 1 78.25 89 SER A C 1
ATOM 728 O O . SER A 1 89 ? 16.328 -13.414 0.268 1 78.25 89 SER A O 1
ATOM 730 N N . GLU A 1 90 ? 16.609 -11.258 0.364 1 67.31 90 GLU A N 1
ATOM 731 C CA . GLU A 1 90 ? 16.891 -11.148 1.789 1 67.31 90 GLU A CA 1
ATOM 732 C C . GLU A 1 90 ? 15.633 -11.32 2.627 1 67.31 90 GLU A C 1
ATOM 734 O O . GLU A 1 90 ? 15.688 -11.289 3.859 1 67.31 90 GLU A O 1
ATOM 739 N N . THR A 1 91 ? 14.633 -11.352 1.966 1 59.16 91 THR A N 1
ATOM 740 C CA . THR A 1 91 ? 13.398 -11.312 2.748 1 59.16 91 THR A CA 1
ATOM 741 C C . THR A 1 91 ? 13.125 -12.664 3.391 1 59.16 91 THR A C 1
ATOM 743 O O . THR A 1 91 ? 13.039 -13.68 2.697 1 59.16 91 THR A O 1
ATOM 746 N N . TRP A 1 92 ? 13.57 -12.734 4.652 1 53.84 92 TRP A N 1
ATOM 747 C CA . TRP A 1 92 ? 13.484 -13.906 5.52 1 53.84 92 TRP A CA 1
ATOM 748 C C . TRP A 1 92 ? 12.07 -14.469 5.547 1 53.84 92 TRP A C 1
ATOM 750 O O . TRP A 1 92 ? 11.836 -15.562 6.055 1 53.84 92 TRP A O 1
ATOM 760 N N . ASP A 1 93 ? 11.078 -13.641 5.066 1 57.19 93 ASP A N 1
ATOM 761 C CA . ASP A 1 93 ? 9.703 -14 5.398 1 57.19 93 ASP A CA 1
ATOM 762 C C . ASP A 1 93 ? 9.297 -15.289 4.688 1 57.19 93 ASP A C 1
ATOM 764 O O . ASP A 1 93 ? 9.289 -15.352 3.457 1 57.19 93 ASP A O 1
ATOM 768 N N . LEU A 1 94 ? 9.625 -16.422 5.344 1 61.12 94 LEU A N 1
ATOM 769 C CA . LEU A 1 94 ? 9.469 -17.875 5.227 1 61.12 94 LEU A CA 1
ATOM 770 C C . LEU A 1 94 ? 8.109 -18.219 4.629 1 61.12 94 LEU A C 1
ATOM 772 O O . LEU A 1 94 ? 7.758 -19.406 4.535 1 61.12 94 LEU A O 1
ATOM 776 N N . ARG A 1 95 ? 7.34 -17.219 4.125 1 83 95 ARG A N 1
ATOM 777 C CA . ARG A 1 95 ? 6.07 -17.766 3.646 1 83 95 ARG A CA 1
ATOM 778 C C . ARG A 1 95 ? 6.086 -17.938 2.133 1 83 95 ARG A C 1
ATOM 780 O O . ARG A 1 95 ? 5.586 -17.078 1.399 1 83 95 ARG A O 1
ATOM 787 N N . TYR A 1 96 ? 6.629 -19 1.642 1 89.19 96 TYR A N 1
ATOM 788 C CA . TYR A 1 96 ? 6.715 -19.359 0.234 1 89.19 96 TYR A CA 1
ATOM 789 C C . TYR A 1 96 ? 5.371 -19.859 -0.284 1 89.19 96 TYR A C 1
ATOM 791 O O . TYR A 1 96 ? 4.594 -20.469 0.463 1 89.19 96 TYR A O 1
ATOM 799 N N . PRO A 1 97 ? 5.258 -19.547 -1.595 1 93.81 97 PR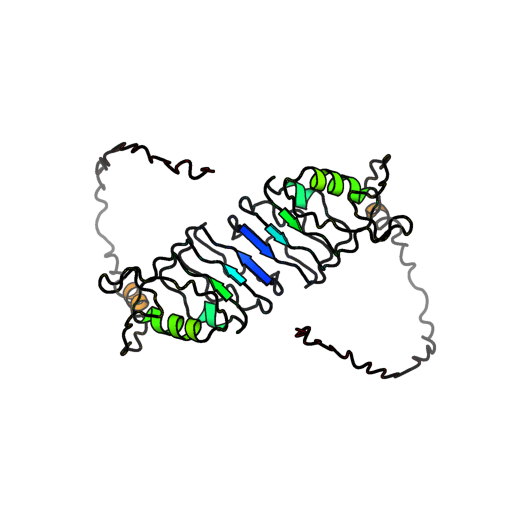O A N 1
ATOM 800 C CA . PRO A 1 97 ? 4.051 -20.156 -2.172 1 93.81 97 PRO A CA 1
ATOM 801 C C . PRO A 1 97 ? 4.188 -21.656 -2.396 1 93.81 97 PRO A C 1
ATOM 803 O O . PRO A 1 97 ? 5.289 -22.203 -2.283 1 93.81 97 PRO A O 1
ATOM 806 N N . THR A 1 98 ? 3.008 -22.266 -2.508 1 95.62 98 THR A N 1
ATOM 807 C CA . THR A 1 98 ? 2.98 -23.703 -2.795 1 95.62 98 THR A CA 1
ATOM 808 C C . THR A 1 98 ? 2.564 -23.953 -4.242 1 95.62 98 THR A C 1
ATOM 810 O O . THR A 1 98 ? 1.926 -23.109 -4.867 1 95.62 98 THR A O 1
ATOM 813 N N . CYS A 1 99 ? 2.857 -25.141 -4.688 1 97.94 99 CYS A N 1
ATOM 814 C CA . CYS A 1 99 ? 2.518 -25.531 -6.051 1 97.94 99 CYS A CA 1
ATOM 815 C C . CYS A 1 99 ? 1.082 -26.031 -6.133 1 97.94 99 CYS A C 1
ATOM 817 O O . CYS A 1 99 ? 0.639 -26.797 -5.277 1 97.94 99 CYS A O 1
ATOM 819 N N . GLN A 1 100 ? 0.41 -25.562 -7.094 1 98 100 GLN A N 1
ATOM 820 C CA . GLN A 1 100 ? -0.92 -26.078 -7.395 1 98 100 GLN A CA 1
ATOM 821 C C . GLN A 1 100 ? -0.847 -27.234 -8.391 1 98 100 GLN A C 1
ATOM 823 O O . GLN A 1 100 ? -1.632 -28.172 -8.305 1 98 100 GLN A O 1
ATOM 828 N N . SER A 1 101 ? 0.072 -27.062 -9.305 1 97.44 101 SER A N 1
ATOM 829 C CA . SER A 1 101 ? 0.274 -28.062 -10.352 1 97.44 101 SER A CA 1
ATOM 830 C C . SER A 1 101 ? 1.735 -28.125 -10.781 1 97.44 101 SER A C 1
ATOM 832 O O . SER A 1 101 ? 2.477 -27.156 -10.617 1 97.44 101 SER A O 1
ATOM 834 N N . PRO A 1 102 ? 2.064 -29.281 -11.312 1 97.25 102 PRO A N 1
ATOM 835 C CA . PRO A 1 102 ? 1.305 -30.5 -11.586 1 97.25 102 PRO A CA 1
ATOM 836 C C . PRO A 1 102 ? 0.924 -31.25 -10.305 1 97.25 102 PRO A C 1
ATOM 838 O O . PRO A 1 102 ? 1.346 -30.875 -9.211 1 97.25 102 PRO A O 1
ATOM 841 N N . GLU A 1 103 ? 0.151 -32.344 -10.508 1 97.56 103 GLU A N 1
ATOM 842 C CA . GLU A 1 103 ? -0.361 -33.125 -9.375 1 97.56 103 GLU A CA 1
ATOM 843 C C . GLU A 1 103 ? 0.777 -33.656 -8.508 1 97.56 103 GLU A C 1
ATOM 845 O O . GLU A 1 103 ? 0.672 -33.656 -7.277 1 97.56 103 GLU A O 1
ATOM 850 N N . SER A 1 104 ? 1.869 -34 -9.039 1 96.81 104 SER A N 1
ATOM 851 C CA . SER A 1 104 ? 3.002 -34.594 -8.336 1 96.81 104 SER A CA 1
ATOM 852 C C . SER A 1 104 ? 3.66 -33.594 -7.402 1 96.81 104 SER A C 1
ATOM 854 O O . SER A 1 104 ? 4.348 -33.969 -6.453 1 96.81 104 SER A O 1
ATOM 856 N N . LEU A 1 105 ? 3.393 -32.312 -7.68 1 97.75 105 LEU A N 1
ATOM 857 C CA . LEU A 1 105 ? 4.051 -31.281 -6.891 1 97.75 105 LEU A CA 1
ATOM 858 C C . LEU A 1 105 ? 3.039 -30.5 -6.062 1 97.75 105 LEU A C 1
ATOM 860 O O . LEU A 1 105 ? 3.406 -29.562 -5.348 1 97.75 105 LEU A O 1
ATOM 864 N N . GLN A 1 106 ? 1.846 -30.859 -6.137 1 97.69 106 GLN A N 1
ATOM 865 C CA . GLN A 1 106 ? 0.77 -30.125 -5.477 1 97.69 106 GLN A CA 1
ATOM 866 C C . GLN A 1 106 ? 1.036 -29.984 -3.98 1 97.69 106 GLN A C 1
ATOM 868 O O . GLN A 1 106 ? 1.459 -30.953 -3.33 1 97.69 106 GLN A O 1
ATOM 873 N N . ASN A 1 107 ? 0.899 -28.766 -3.439 1 96.69 107 ASN A N 1
ATOM 874 C CA . ASN A 1 107 ? 0.976 -28.422 -2.021 1 96.69 107 ASN A CA 1
ATOM 875 C C . ASN A 1 107 ? 2.416 -28.438 -1.52 1 96.69 107 ASN A C 1
ATOM 877 O O . ASN A 1 107 ? 2.668 -28.219 -0.333 1 96.69 107 ASN A O 1
ATOM 881 N N . GLN A 1 108 ? 3.297 -28.656 -2.361 1 95.75 108 GLN A N 1
ATOM 882 C CA . GLN A 1 108 ? 4.699 -28.516 -1.994 1 95.75 108 GLN A CA 1
ATOM 883 C C . GLN A 1 108 ? 5.141 -27.062 -2.059 1 95.75 108 GLN A C 1
ATOM 885 O O . GLN A 1 108 ? 4.773 -26.328 -2.986 1 95.75 108 GLN A O 1
ATOM 890 N N . LYS A 1 109 ? 5.969 -26.672 -1.135 1 93.81 109 LYS A N 1
ATOM 891 C CA . LYS A 1 109 ? 6.562 -25.344 -1.221 1 93.81 109 LYS A CA 1
ATOM 892 C C . LYS A 1 109 ? 7.422 -25.219 -2.473 1 93.81 109 LYS A C 1
ATOM 894 O O . LYS A 1 109 ? 8.219 -26.094 -2.787 1 93.81 109 LYS A O 1
ATOM 899 N N . ILE A 1 110 ? 7.293 -24.125 -3.1 1 93.94 110 ILE A N 1
ATOM 900 C CA . ILE A 1 110 ? 7.832 -23.984 -4.445 1 93.94 110 ILE A CA 1
ATOM 901 C C . ILE A 1 110 ? 9.359 -24.078 -4.406 1 93.94 110 ILE A C 1
ATOM 903 O O . ILE A 1 110 ? 9.984 -24.562 -5.348 1 93.94 110 ILE A O 1
ATOM 907 N N . HIS A 1 111 ? 9.953 -23.562 -3.279 1 90.88 111 HIS A N 1
ATOM 908 C CA . HIS A 1 111 ? 11.406 -23.531 -3.215 1 90.88 111 HIS A CA 1
ATOM 909 C C . HIS A 1 111 ? 11.984 -24.906 -2.891 1 90.88 111 HIS A C 1
ATOM 911 O O . HIS A 1 111 ? 13.188 -25.125 -3.033 1 90.88 111 HIS A O 1
ATOM 917 N N . LEU A 1 112 ? 11.109 -25.781 -2.52 1 92.44 112 LEU A N 1
ATOM 918 C CA . LEU A 1 112 ? 11.523 -27.141 -2.197 1 92.44 112 LEU A CA 1
ATOM 919 C C . LEU A 1 112 ? 11.141 -28.109 -3.312 1 92.44 112 LEU A C 1
ATOM 921 O O . LEU A 1 112 ? 11.617 -29.25 -3.346 1 92.44 112 LEU A O 1
ATOM 925 N N . ALA A 1 113 ? 10.281 -27.688 -4.184 1 94.56 113 ALA A N 1
ATOM 926 C CA . ALA A 1 113 ? 9.781 -28.531 -5.258 1 94.56 113 ALA A CA 1
ATOM 927 C C . ALA A 1 113 ? 10.875 -28.828 -6.281 1 94.56 113 ALA A C 1
ATOM 929 O O . ALA A 1 113 ? 11.711 -27.969 -6.574 1 94.56 113 ALA A O 1
ATOM 930 N N . GLU A 1 114 ? 10.875 -30.094 -6.781 1 94.56 114 GLU A N 1
ATOM 931 C CA . GLU A 1 114 ? 11.789 -30.469 -7.855 1 94.56 114 GLU A CA 1
ATOM 932 C C . GLU A 1 114 ? 11.305 -29.953 -9.203 1 94.56 114 GLU A C 1
ATOM 934 O O . GLU A 1 114 ? 10.617 -30.656 -9.938 1 94.56 114 GLU A O 1
ATOM 939 N N . LEU A 1 115 ? 11.711 -28.781 -9.539 1 94.25 115 LEU A N 1
ATOM 940 C CA . LEU A 1 115 ? 11.312 -28.172 -10.797 1 94.25 115 LEU A CA 1
ATOM 941 C C . LEU A 1 115 ? 12.156 -28.688 -11.953 1 94.25 115 LEU A C 1
ATOM 943 O O . LEU A 1 115 ? 13.25 -29.234 -11.734 1 94.25 115 LEU A O 1
ATOM 947 N N . PRO A 1 116 ? 11.531 -28.562 -13.133 1 90.69 116 PRO A N 1
ATOM 948 C CA . PRO A 1 116 ? 12.273 -29.062 -14.289 1 90.69 116 PRO A CA 1
ATOM 949 C C . PRO A 1 116 ? 13.625 -28.359 -14.469 1 90.69 116 PRO A C 1
ATOM 951 O O . PRO A 1 116 ? 13.734 -27.156 -14.219 1 90.69 116 PRO A O 1
ATOM 954 N N . ASN A 1 117 ? 14.641 -29.109 -14.828 1 84 117 ASN A N 1
ATOM 955 C CA . ASN A 1 117 ? 15.984 -28.578 -15.023 1 84 117 ASN A CA 1
ATOM 956 C C . ASN A 1 117 ? 16.266 -28.281 -16.5 1 84 117 ASN A C 1
ATOM 958 O O . ASN A 1 117 ? 17.172 -27.516 -16.812 1 84 117 ASN A O 1
ATOM 962 N N . ASN A 1 118 ? 15.625 -28.922 -17.406 1 81.94 118 ASN A N 1
ATOM 963 C CA . ASN A 1 118 ? 15.828 -28.703 -18.844 1 81.94 118 ASN A CA 1
ATOM 964 C C . ASN A 1 118 ? 14.664 -27.953 -19.453 1 81.94 118 ASN A C 1
ATOM 966 O O . ASN A 1 118 ? 13.703 -28.562 -19.938 1 81.94 118 ASN A O 1
ATOM 970 N N . CYS A 1 119 ? 14.594 -26.766 -19.094 1 79.69 119 CYS A N 1
ATOM 971 C CA . CYS A 1 119 ? 13.516 -25.938 -19.641 1 79.69 119 CYS A CA 1
ATOM 972 C C . CYS A 1 119 ? 13.898 -25.359 -20.984 1 79.69 119 CYS A C 1
ATOM 974 O O . CYS A 1 119 ? 14.992 -24.812 -21.156 1 79.69 119 CYS A O 1
ATOM 976 N N . ALA A 1 120 ? 13.68 -26.172 -22 1 62.47 120 ALA A N 1
ATOM 977 C CA . ALA A 1 120 ? 13.953 -25.688 -23.359 1 62.47 120 ALA A CA 1
ATOM 978 C C . ALA A 1 120 ? 13.531 -24.234 -23.5 1 62.47 120 ALA A C 1
ATOM 980 O O . ALA A 1 120 ? 12.617 -23.766 -22.812 1 62.47 120 ALA A O 1
ATOM 981 N N . ASP A 1 121 ? 14.414 -23.359 -23.797 1 52.62 121 ASP A N 1
ATOM 982 C CA . ASP A 1 121 ? 13.977 -22.016 -24.188 1 52.62 121 ASP A CA 1
ATOM 983 C C . ASP A 1 121 ? 12.555 -22.047 -24.734 1 52.62 121 ASP A C 1
ATOM 985 O O . ASP A 1 121 ? 12.344 -22.359 -25.906 1 52.62 121 ASP A O 1
ATOM 989 N N . LEU A 1 122 ? 11.758 -22.641 -24.094 1 44.09 122 LEU A N 1
ATOM 990 C CA . LEU A 1 122 ? 10.406 -22.672 -24.656 1 44.09 122 LEU A CA 1
ATOM 991 C C . LEU A 1 122 ? 9.93 -21.25 -24.984 1 44.09 122 LEU A C 1
ATOM 993 O O . LEU A 1 122 ? 9.672 -20.453 -24.078 1 44.09 122 LEU A O 1
ATOM 997 N N . ALA A 1 123 ? 10.523 -20.484 -25.828 1 41.97 123 ALA A N 1
ATOM 998 C CA . ALA A 1 123 ? 9.781 -19.422 -26.531 1 41.97 123 ALA A CA 1
ATOM 999 C C . ALA A 1 123 ? 8.305 -19.781 -26.641 1 41.97 123 ALA A C 1
ATOM 1001 O O . ALA A 1 123 ? 7.953 -20.859 -27.156 1 41.97 123 ALA A O 1
ATOM 1002 N N . VAL A 1 124 ? 7.488 -19.438 -25.75 1 41.34 124 VAL A N 1
ATOM 1003 C CA . VAL A 1 124 ? 6.031 -19.516 -25.797 1 41.34 124 VAL A CA 1
ATOM 1004 C C . VAL A 1 124 ? 5.547 -19.422 -27.25 1 41.34 124 VAL A C 1
ATOM 1006 O O . VAL A 1 124 ? 5.723 -18.391 -27.891 1 41.34 124 VAL A O 1
ATOM 1009 N N . GLU A 1 125 ? 5.621 -20.359 -28.047 1 38.91 125 GLU A N 1
ATOM 1010 C CA . GLU A 1 125 ? 4.898 -20.609 -29.297 1 38.91 125 GLU A CA 1
ATOM 1011 C C . GLU A 1 125 ? 3.416 -20.281 -29.141 1 38.91 125 GLU A C 1
ATOM 1013 O O . GLU A 1 125 ? 2.625 -20.531 -30.047 1 38.91 125 GLU A O 1
ATOM 1018 N N . LEU A 1 126 ? 2.924 -20.016 -27.938 1 39.12 126 LEU A N 1
ATOM 1019 C CA . LEU A 1 126 ? 1.476 -19.828 -27.969 1 39.12 126 LEU A CA 1
ATOM 1020 C C . LEU A 1 126 ? 1.095 -18.688 -28.906 1 39.12 126 LEU A C 1
ATOM 1022 O O . LEU A 1 126 ? -0.076 -18.531 -29.266 1 39.12 126 LEU A O 1
ATOM 1026 N N . ILE A 1 127 ? 1.85 -17.656 -28.953 1 38.19 127 ILE A N 1
ATOM 1027 C CA . ILE A 1 127 ? 1.278 -16.578 -29.75 1 38.19 127 ILE A CA 1
ATOM 1028 C C . ILE A 1 127 ? 1.201 -17 -31.219 1 38.19 127 ILE A C 1
ATOM 1030 O O . ILE A 1 127 ? 0.64 -16.281 -32.062 1 38.19 127 ILE A O 1
ATOM 1034 N N . SER A 1 128 ? 2.051 -17.938 -31.594 1 37.19 128 SER A N 1
ATOM 1035 C CA . SER A 1 128 ? 2.016 -18.156 -33.031 1 37.19 128 SER A CA 1
ATOM 1036 C C . SER A 1 128 ? 0.708 -18.812 -33.469 1 37.19 128 SER A C 1
ATOM 1038 O O . SER A 1 128 ? 0.494 -19.047 -34.656 1 37.19 128 SER A O 1
ATOM 1040 N N . VAL A 1 129 ? 0.171 -19.656 -32.469 1 39.25 129 VAL A N 1
ATOM 1041 C CA . VAL A 1 129 ? -0.942 -20.406 -33.031 1 39.25 129 VAL A CA 1
ATOM 1042 C C . VAL A 1 129 ? -2.047 -19.438 -33.469 1 39.25 129 VAL A C 1
ATOM 1044 O O . VAL A 1 129 ? -2.994 -19.844 -34.156 1 39.25 129 VAL A O 1
ATOM 1047 N N . ALA A 1 130 ? -2.227 -18.406 -32.562 1 37.31 130 ALA A N 1
ATOM 1048 C CA . ALA A 1 130 ? -3.445 -17.688 -32.938 1 37.31 130 ALA A CA 1
ATOM 1049 C C . ALA A 1 130 ? -3.316 -17.047 -34.312 1 37.31 130 ALA A C 1
ATOM 1051 O O . ALA A 1 130 ? -4.273 -16.469 -34.812 1 37.31 130 ALA A O 1
ATOM 1052 N N . THR A 1 131 ? -2.018 -16.859 -34.625 1 38.78 131 THR A N 1
ATOM 1053 C CA . THR A 1 131 ? -2.029 -16.094 -35.875 1 38.78 131 THR A CA 1
ATOM 1054 C C . THR A 1 131 ? -2.49 -16.984 -37.031 1 38.78 131 THR A C 1
ATOM 1056 O O . THR A 1 131 ? -2.74 -16.484 -38.125 1 38.78 131 THR A O 1
ATOM 1059 N N . THR A 1 132 ? -2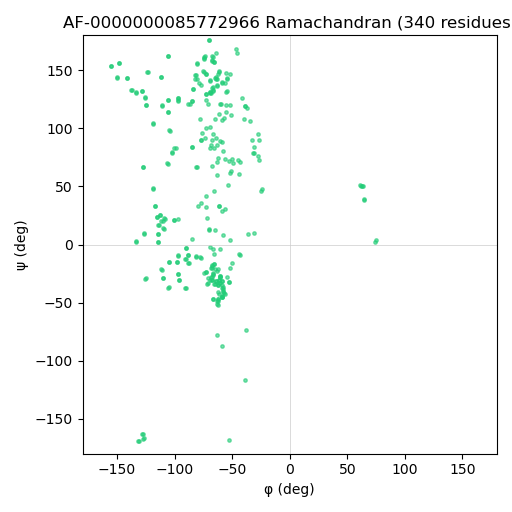.051 -18.297 -36.844 1 38.81 132 THR A N 1
ATOM 1060 C CA . THR A 1 132 ? -2.129 -18.938 -38.125 1 38.81 132 THR A CA 1
ATOM 1061 C C . THR A 1 132 ? -3.559 -18.906 -38.656 1 38.81 132 THR A C 1
ATOM 1063 O O . THR A 1 132 ? -3.785 -18.625 -39.844 1 38.81 132 THR A O 1
ATOM 1066 N N . ALA A 1 133 ? -4.352 -20.031 -38.188 1 37.28 133 ALA A N 1
ATOM 1067 C CA . ALA A 1 133 ? -5.402 -20.531 -39.062 1 37.28 133 ALA A CA 1
ATOM 1068 C C . ALA A 1 133 ? -6.633 -19.641 -39.031 1 37.28 133 ALA A C 1
ATOM 1070 O O . ALA A 1 133 ? -7.441 -19.719 -38.094 1 37.28 133 ALA A O 1
ATOM 1071 N N . ILE A 1 134 ? -6.445 -18.281 -38.906 1 36.19 134 ILE A N 1
ATOM 1072 C CA . ILE A 1 134 ? -7.707 -17.609 -39.219 1 36.19 134 ILE A CA 1
ATOM 1073 C C . ILE A 1 134 ? -8.336 -18.266 -40.469 1 36.19 134 ILE A C 1
ATOM 1075 O O . ILE A 1 134 ? -7.762 -18.25 -41.531 1 36.19 134 ILE A O 1
ATOM 1079 N N . PRO A 1 135 ? -8.844 -19.516 -40.312 1 35.75 135 PRO A N 1
ATOM 1080 C CA . PRO A 1 135 ? -9.492 -20.078 -41.469 1 35.75 135 PRO A CA 1
ATOM 1081 C C . PRO A 1 135 ? -10.219 -19.031 -42.312 1 35.75 135 PRO A C 1
ATOM 1083 O O . PRO A 1 135 ? -10.742 -18.047 -41.781 1 35.75 135 PRO A O 1
ATOM 1086 N N . SER A 1 136 ? -9.656 -18.688 -43.469 1 34.62 136 SER A N 1
ATOM 1087 C CA . SER A 1 136 ? -10.32 -17.891 -44.5 1 34.62 136 SER A CA 1
ATOM 1088 C C . SER A 1 136 ? -11.828 -18.125 -44.5 1 34.62 136 SER A C 1
ATOM 1090 O O . SER A 1 136 ? -12.273 -19.281 -44.594 1 34.62 136 SER A O 1
ATOM 1092 N N . VAL A 1 137 ? -12.5 -17.391 -43.625 1 36.41 137 VAL A N 1
ATOM 1093 C CA . VAL A 1 137 ? -13.961 -17.391 -43.625 1 36.41 137 VAL A CA 1
ATOM 1094 C C . VAL A 1 137 ? -14.492 -17.609 -45.031 1 36.41 137 VAL A C 1
ATOM 1096 O O . VAL A 1 137 ? -14.219 -16.828 -45.938 1 36.41 137 VAL A O 1
ATOM 1099 N N . PRO A 1 138 ? -14.484 -18.922 -45.531 1 32.03 138 PRO A N 1
ATOM 1100 C CA . PRO A 1 138 ? -15.203 -19.047 -46.812 1 32.03 138 PRO A CA 1
ATOM 1101 C C . PRO A 1 138 ? -16.438 -18.156 -46.875 1 32.03 138 PRO A C 1
ATOM 1103 O O . PRO A 1 138 ? -17.031 -17.828 -45.844 1 32.03 138 PRO A O 1
ATOM 1106 N N . SER A 1 139 ? -16.391 -17.203 -47.844 1 30.67 139 SER A N 1
ATOM 1107 C CA . SER A 1 139 ? -17.375 -16.172 -48.125 1 30.67 139 SER A CA 1
ATOM 1108 C C . SER A 1 139 ? -18.797 -16.688 -47.938 1 30.67 139 SER A C 1
ATOM 1110 O O . SER A 1 139 ? -19.641 -15.984 -47.375 1 30.67 139 SER A O 1
ATOM 1112 N N . HIS A 1 140 ? -19.156 -17.531 -48.969 1 30.22 140 HIS A N 1
ATOM 1113 C CA . HIS A 1 140 ? -20.5 -17.266 -49.469 1 30.22 140 HIS A CA 1
ATOM 1114 C C . HIS A 1 140 ? -21.562 -17.766 -48.5 1 30.22 140 HIS A C 1
ATOM 1116 O O . HIS A 1 140 ? -22.766 -17.641 -48.781 1 30.22 140 HIS A O 1
ATOM 1122 N N . ALA A 1 141 ? -21.172 -18.781 -47.656 1 27.73 141 ALA A N 1
ATOM 1123 C CA . ALA A 1 141 ? -22.359 -19.625 -47.688 1 27.73 141 ALA A CA 1
ATOM 1124 C C . ALA A 1 141 ? -23.578 -18.875 -47.125 1 27.73 141 ALA A C 1
ATOM 1126 O O . ALA A 1 141 ? -23.438 -17.938 -46.344 1 27.73 141 ALA A O 1
ATOM 1127 N N . ASP A 1 142 ? -24.734 -19.219 -47.719 1 29.36 142 ASP A N 1
ATOM 1128 C CA . ASP A 1 142 ? -26.125 -18.797 -47.656 1 29.36 142 ASP A CA 1
ATOM 1129 C C . ASP A 1 142 ? -26.641 -18.781 -46.219 1 29.36 142 ASP A C 1
ATOM 1131 O O . ASP A 1 142 ? -26.078 -19.453 -45.344 1 29.36 142 ASP A O 1
ATOM 1135 N N . GLY A 1 143 ? -27.531 -17.875 -45.906 1 27.7 143 GLY A N 1
ATOM 1136 C CA . GLY A 1 143 ? -28.234 -17.188 -44.844 1 27.7 143 GLY A CA 1
ATOM 1137 C C . GLY A 1 143 ? -28.891 -18.141 -43.844 1 27.7 143 GLY A C 1
ATOM 1138 O O . GLY A 1 143 ? -29.703 -17.719 -43.031 1 27.7 143 GLY A O 1
ATOM 1139 N N . THR A 1 144 ? -28.641 -19.516 -44.062 1 27.47 144 THR A N 1
ATOM 1140 C CA . THR A 1 144 ? -29.812 -20.125 -43.438 1 27.47 144 THR A CA 1
ATOM 1141 C C . THR A 1 144 ? -29.875 -19.797 -41.969 1 27.47 144 THR A C 1
ATOM 1143 O O . THR A 1 144 ? -28.844 -19.562 -41.312 1 27.47 144 THR A O 1
ATOM 1146 N N . SER A 1 145 ? -31.141 -19.719 -41.469 1 25.39 145 SER A N 1
ATOM 1147 C CA . SER A 1 145 ? -31.891 -19.203 -40.312 1 25.39 145 SER A CA 1
ATOM 1148 C C . SER A 1 145 ? -31.484 -19.906 -39.031 1 25.39 145 SER A C 1
ATOM 1150 O O . SER A 1 145 ? -31.5 -21.125 -38.938 1 25.39 145 SER A O 1
ATOM 1152 N N . PRO A 1 146 ? -30.531 -19.422 -38.281 1 23.48 146 PRO A N 1
ATOM 1153 C CA . PRO A 1 146 ? -29.953 -20.047 -37.094 1 23.48 146 PRO A CA 1
ATOM 1154 C C . PRO A 1 146 ? -31.016 -20.375 -36.031 1 23.48 146 PRO A C 1
ATOM 1156 O O . PRO A 1 146 ? -31.703 -19.484 -35.531 1 23.48 146 PRO A O 1
ATOM 1159 N N . SER A 1 147 ? -31.781 -21.391 -36.312 1 20.17 147 SER A N 1
ATOM 1160 C CA . SER A 1 147 ? -32.812 -21.641 -35.312 1 20.17 147 SER A CA 1
ATOM 1161 C C . SER A 1 147 ? -32.25 -21.609 -33.906 1 20.17 147 SER A C 1
ATOM 1163 O O . SER A 1 147 ? -31.047 -21.781 -33.719 1 20.17 147 SER A O 1
ATOM 1165 N N . LYS A 1 148 ? -33.281 -21.578 -32.969 1 23.58 148 LYS A N 1
ATOM 1166 C CA . LYS A 1 148 ? -33.562 -21.172 -31.609 1 23.58 148 LYS A CA 1
ATOM 1167 C C . LYS A 1 148 ? -32.906 -22.125 -30.609 1 23.58 148 LYS A C 1
ATOM 1169 O O . LYS A 1 148 ? -33.375 -23.266 -30.438 1 23.58 148 LYS A O 1
ATOM 1174 N N . LEU A 1 149 ? -31.625 -22.625 -30.766 1 19.33 149 LEU A N 1
ATOM 1175 C CA . LEU A 1 149 ? -31.328 -23.656 -29.781 1 19.33 149 LEU A CA 1
ATOM 1176 C C . LEU A 1 149 ? -31.641 -23.188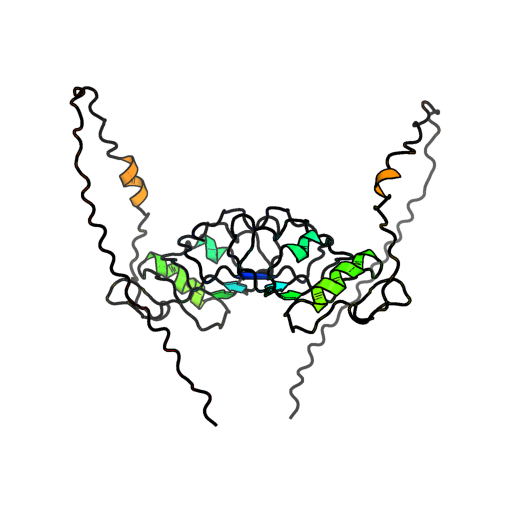 -28.375 1 19.33 149 LEU A C 1
ATOM 1178 O O . LEU A 1 149 ? -31.297 -22.062 -28 1 19.33 149 LEU A O 1
ATOM 1182 N N . GLU A 1 150 ? -32.656 -23.797 -27.797 1 23.16 150 GLU A N 1
ATOM 1183 C CA . GLU A 1 150 ? -33.25 -23.781 -26.469 1 23.16 150 GLU A CA 1
ATOM 1184 C C . GLU A 1 150 ? -32.219 -24.047 -25.391 1 23.16 150 GLU A C 1
ATOM 1186 O O . GLU A 1 150 ? -31.547 -25.078 -25.391 1 23.16 150 GLU A O 1
ATOM 1191 N N . LEU A 1 151 ? -31.328 -23.094 -25.109 1 19.06 151 LEU A N 1
ATOM 1192 C CA . LEU A 1 151 ? -30.391 -23.219 -23.984 1 19.06 151 LEU A CA 1
ATOM 1193 C C . LEU A 1 151 ? -31.125 -23.594 -22.703 1 19.06 151 LEU A C 1
ATOM 1195 O O . LEU A 1 151 ? -31.969 -22.844 -22.219 1 19.06 151 LEU A O 1
ATOM 1199 N N . GLY A 1 152 ? -31.578 -24.766 -22.516 1 20.97 152 GLY A N 1
ATOM 1200 C CA . GLY A 1 152 ? -32.219 -25.234 -21.297 1 20.97 152 GLY A CA 1
ATOM 1201 C C . GLY A 1 152 ? -31.328 -25.109 -20.078 1 20.97 152 GLY A C 1
ATOM 1202 O O . GLY A 1 152 ? -30.828 -26.109 -19.547 1 20.97 152 GLY A O 1
ATOM 1203 N N . LEU A 1 153 ? -30.391 -24.203 -19.922 1 20.14 153 LEU A N 1
ATOM 1204 C CA . LEU A 1 153 ? -29.531 -24.375 -18.75 1 20.14 153 LEU A CA 1
ATOM 1205 C C . LEU A 1 153 ? -30.375 -24.453 -17.469 1 20.14 153 LEU A C 1
ATOM 1207 O O . LEU A 1 153 ? -31.234 -23.594 -17.234 1 20.14 153 LEU A O 1
ATOM 1211 N N . LEU A 1 154 ? -30.359 -25.625 -16.828 1 20 154 LEU A N 1
ATOM 1212 C CA . LEU A 1 154 ? -30.875 -26.125 -15.562 1 20 154 LEU A CA 1
ATOM 1213 C C . LEU A 1 154 ? -30.344 -25.297 -14.398 1 20 154 LEU A C 1
ATOM 1215 O O . LEU A 1 154 ? -29.141 -25 -14.344 1 20 154 LEU A O 1
ATOM 1219 N N . ILE A 1 155 ? -31.109 -24.5 -13.734 1 20.7 155 ILE A N 1
ATOM 1220 C CA . ILE A 1 155 ? -31.078 -23.625 -12.57 1 20.7 155 ILE A CA 1
ATOM 1221 C C . ILE A 1 155 ? -30.656 -24.422 -11.336 1 20.7 155 ILE A C 1
ATOM 1223 O O . ILE A 1 155 ? -30.672 -23.906 -10.219 1 20.7 155 ILE A O 1
ATOM 1227 N N . GLY A 1 156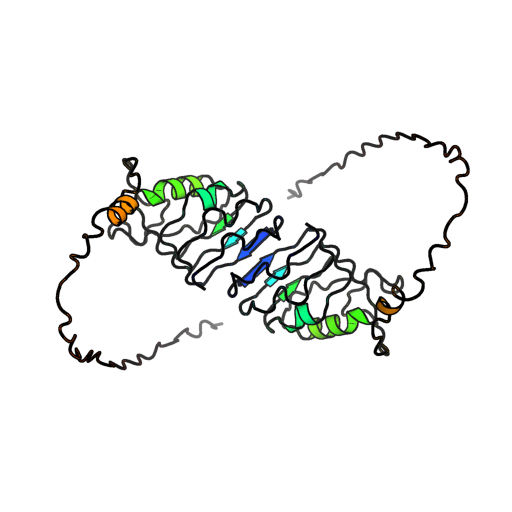 ? -29.781 -25.547 -11.344 1 21.39 156 GLY A N 1
ATOM 1228 C CA . GLY A 1 156 ? -29.859 -26.203 -10.055 1 21.39 156 GLY A CA 1
ATOM 1229 C C . GLY A 1 156 ? -29.453 -25.312 -8.898 1 21.39 156 GLY A C 1
ATOM 1230 O O . GLY A 1 156 ? -28.484 -24.562 -9.008 1 21.39 156 GLY A O 1
ATOM 1231 N N . VAL A 1 157 ? -30.234 -25 -7.863 1 20.45 157 VAL A N 1
ATOM 1232 C CA . VAL A 1 157 ? -30.391 -24.172 -6.684 1 20.45 157 VAL A CA 1
ATOM 1233 C C . VAL A 1 157 ? -29.406 -24.609 -5.598 1 20.45 157 VAL A C 1
ATOM 1235 O O . VAL A 1 157 ? -29.281 -23.953 -4.566 1 20.45 157 VAL A O 1
ATOM 1238 N N . ASP A 1 158 ? -28.328 -25.453 -5.723 1 22.89 158 ASP A N 1
ATOM 1239 C CA . ASP A 1 158 ? -28.094 -26.031 -4.402 1 22.89 158 ASP A CA 1
ATOM 1240 C C . ASP A 1 158 ? -27.578 -24.969 -3.43 1 22.89 158 ASP A C 1
ATOM 1242 O O . ASP A 1 158 ? -26.562 -24.312 -3.701 1 22.89 158 ASP A O 1
ATOM 1246 N N . LEU A 1 159 ? -28.266 -24.328 -2.51 1 22.72 159 LEU A N 1
ATOM 1247 C CA . LEU A 1 159 ? -28.031 -23.391 -1.418 1 22.72 159 LEU A CA 1
ATOM 1248 C C . LEU A 1 159 ? -27.125 -23.984 -0.361 1 22.72 159 LEU A C 1
ATOM 1250 O O . LEU A 1 159 ? -27.594 -24.547 0.633 1 22.72 159 LEU A O 1
ATOM 1254 N N . GLY A 1 160 ? -26.109 -24.859 -0.575 1 23.02 160 GLY A N 1
ATOM 1255 C CA . GLY A 1 160 ? -25.578 -25.438 0.651 1 23.02 160 GLY A CA 1
ATOM 1256 C C . GLY A 1 160 ? -25.109 -24.375 1.64 1 23.02 160 GLY A C 1
ATOM 1257 O O . GLY A 1 160 ? -24.688 -23.297 1.243 1 23.02 160 GLY A O 1
ATOM 1258 N N . VAL A 1 161 ? -25.359 -24.484 3.012 1 23.81 161 VAL A N 1
ATOM 1259 C CA . VAL A 1 161 ? -25.234 -23.969 4.371 1 23.81 161 VAL A CA 1
ATOM 1260 C C . VAL A 1 161 ? -23.75 -23.922 4.758 1 23.81 161 VAL A C 1
ATOM 1262 O O . VAL A 1 161 ? -23.094 -24.953 4.848 1 23.81 161 VAL A O 1
ATOM 1265 N N . ILE A 1 162 ? -22.953 -23.062 4.324 1 21.77 162 ILE A N 1
ATOM 1266 C CA . ILE A 1 162 ? -21.609 -23.047 4.879 1 21.77 162 ILE A CA 1
ATOM 1267 C C . ILE A 1 162 ? -21.672 -22.828 6.391 1 21.77 162 ILE A C 1
ATOM 1269 O O . ILE A 1 162 ? -22.219 -21.828 6.855 1 21.77 162 ILE A O 1
ATOM 1273 N N . ILE A 1 163 ? -21.422 -23.781 7.223 1 22 163 ILE A N 1
ATOM 1274 C CA . ILE A 1 163 ? -21.281 -23.953 8.664 1 22 163 ILE A CA 1
ATOM 1275 C C . ILE A 1 163 ? -20.094 -23.141 9.164 1 22 163 ILE A C 1
ATOM 1277 O O . ILE A 1 163 ? -18.953 -23.391 8.773 1 22 163 ILE A O 1
ATOM 1281 N N . ILE A 1 164 ? -20.266 -21.891 9.469 1 22.52 164 ILE A N 1
ATOM 1282 C CA . ILE A 1 164 ? -19.281 -21.047 10.156 1 22.52 164 ILE A CA 1
ATOM 1283 C C . ILE A 1 164 ? -19.031 -21.609 11.555 1 22.52 164 ILE A C 1
ATOM 1285 O O . ILE A 1 164 ? -19.859 -21.469 12.453 1 22.52 164 ILE A O 1
ATOM 1289 N N . VAL A 1 165 ? -18.578 -22.797 11.805 1 22.17 165 VAL A N 1
ATOM 1290 C CA . VAL A 1 165 ? -18.422 -23.297 13.164 1 22.17 165 VAL A CA 1
ATOM 1291 C C . VAL A 1 165 ? -17.25 -22.609 13.844 1 22.17 165 VAL A C 1
ATOM 1293 O O . VAL A 1 165 ? -16.859 -22.984 14.945 1 22.17 165 VAL A O 1
ATOM 1296 N N . CYS A 1 166 ? -16.656 -21.5 13.633 1 22.81 166 CYS A N 1
ATOM 1297 C CA . CYS A 1 166 ? -15.43 -21.391 14.43 1 22.81 166 CYS A CA 1
ATOM 1298 C C . CYS A 1 166 ? -15.742 -21.344 15.914 1 22.81 166 CYS A C 1
ATOM 1300 O O . CYS A 1 166 ? -16.531 -20.5 16.359 1 22.81 166 CYS A O 1
ATOM 1302 N N . LEU A 1 167 ? -15.461 -22.438 16.766 1 22.59 167 LEU A N 1
ATOM 1303 C CA . LEU A 1 167 ? -15.508 -22.828 18.172 1 22.59 167 LEU A CA 1
ATOM 1304 C C . LEU A 1 167 ? -14.922 -21.734 19.047 1 22.59 167 LEU A C 1
ATOM 1306 O O . LEU A 1 167 ? -14.109 -20.922 18.594 1 22.59 167 LEU A O 1
ATOM 1310 N N . SER A 1 168 ? -15.172 -21.781 20.484 1 24.34 168 SER A N 1
ATOM 1311 C CA . SER A 1 168 ? -15.125 -21.312 21.875 1 24.34 168 SER A CA 1
ATOM 1312 C C . SER A 1 168 ? -13.695 -21.266 22.391 1 24.34 168 SER A C 1
ATOM 1314 O O . SER A 1 168 ? -13.477 -21.266 23.609 1 24.34 168 SER A O 1
ATOM 1316 N N . CYS A 1 169 ? -12.516 -21.359 21.75 1 24.92 169 CYS A N 1
ATOM 1317 C CA . CYS A 1 169 ? -11.352 -21.688 22.562 1 24.92 169 CYS A CA 1
ATOM 1318 C C . CYS A 1 169 ? -11.086 -20.625 23.625 1 24.92 169 CYS A C 1
ATOM 1320 O O . CYS A 1 169 ? -10.383 -19.641 23.359 1 24.92 169 CYS A O 1
ATOM 1322 N N . PHE A 1 170 ? -12.18 -19.984 24.172 1 20.98 170 PHE A N 1
ATOM 1323 C CA . PHE A 1 170 ? -12 -19.047 25.281 1 20.98 170 PHE A CA 1
ATOM 1324 C C . PHE A 1 170 ? -11.383 -19.766 26.484 1 20.98 170 PHE A C 1
ATOM 1326 O O . PHE A 1 170 ? -11.234 -19.172 27.562 1 20.98 170 PHE A O 1
ATOM 1333 N N . LEU A 1 171 ? -11.086 -21.109 26.641 1 22.83 171 LEU A N 1
ATOM 1334 C CA . LEU A 1 171 ? -11.086 -21.578 28.016 1 22.83 171 LEU A CA 1
ATOM 1335 C C . LEU A 1 171 ? -9.938 -20.938 28.797 1 22.83 171 LEU A C 1
ATOM 1337 O O . LEU A 1 171 ? -8.805 -20.906 28.328 1 22.83 171 LEU A O 1
ATOM 1341 N N . PHE A 1 172 ? -10.312 -20.453 30.141 1 20.59 172 PHE A N 1
ATOM 1342 C CA . PHE A 1 172 ? -9.492 -20.516 31.344 1 20.59 172 PHE A CA 1
ATOM 1343 C C . PHE A 1 172 ? -8.938 -21.922 31.547 1 20.59 172 PHE A C 1
ATOM 1345 O O . PHE A 1 172 ? -9.602 -22.906 31.234 1 20.59 172 PHE A O 1
ATOM 1352 N N . MET B 1 1 ? 9.07 12.336 -2.512 1 93.81 1 MET B N 1
ATOM 1353 C CA . MET B 1 1 ? 7.918 12.68 -3.342 1 93.81 1 MET B CA 1
ATOM 1354 C C . MET B 1 1 ? 7.109 13.812 -2.709 1 93.81 1 MET B C 1
ATOM 1356 O O . MET B 1 1 ? 6.938 13.852 -1.489 1 93.81 1 MET B O 1
ATOM 1360 N N . ARG B 1 2 ? 6.453 14.664 -3.537 1 95.75 2 ARG B N 1
ATOM 1361 C CA . ARG B 1 2 ? 5.746 15.844 -3.033 1 95.75 2 ARG B CA 1
ATOM 1362 C C . ARG B 1 2 ? 4.293 15.844 -3.494 1 95.75 2 ARG B C 1
ATOM 1364 O O . ARG B 1 2 ? 3.438 16.469 -2.863 1 95.75 2 ARG B O 1
ATOM 1371 N N . HIS B 1 3 ? 4.105 15.242 -4.629 1 95.06 3 HIS B N 1
ATOM 1372 C CA . HIS B 1 3 ? 2.787 15.297 -5.25 1 95.06 3 HIS B CA 1
ATOM 1373 C C . HIS B 1 3 ? 2.25 13.891 -5.516 1 95.06 3 HIS B C 1
ATOM 1375 O O . HIS B 1 3 ? 3.021 12.961 -5.75 1 95.06 3 HIS B O 1
ATOM 1381 N N . ILE B 1 4 ? 0.937 13.742 -5.449 1 96.38 4 ILE B N 1
ATOM 1382 C CA . ILE B 1 4 ? 0.215 12.523 -5.797 1 96.38 4 ILE B CA 1
ATOM 1383 C C . ILE B 1 4 ? -0.902 12.852 -6.785 1 96.38 4 ILE B C 1
ATOM 1385 O O . ILE B 1 4 ? -1.661 13.805 -6.582 1 96.38 4 ILE B O 1
ATOM 1389 N N . ALA B 1 5 ? -0.942 12.094 -7.789 1 95.5 5 ALA B N 1
ATOM 1390 C CA . ALA B 1 5 ? -2.041 12.289 -8.734 1 95.5 5 ALA B CA 1
ATOM 1391 C C . ALA B 1 5 ? -3.361 11.797 -8.148 1 95.5 5 ALA B C 1
ATOM 1393 O O . ALA B 1 5 ? -3.396 10.781 -7.445 1 95.5 5 ALA B O 1
ATOM 1394 N N . GLU B 1 6 ? -4.41 12.422 -8.477 1 94.62 6 GLU B N 1
ATOM 1395 C CA . GLU B 1 6 ? -5.727 12.156 -7.902 1 94.62 6 GLU B CA 1
ATOM 1396 C C . GLU B 1 6 ? -6.203 10.75 -8.234 1 94.62 6 GLU B C 1
ATOM 1398 O O . GLU B 1 6 ? -6.879 10.109 -7.43 1 94.62 6 GLU B O 1
ATOM 1403 N N . ASN B 1 7 ? -5.797 10.219 -9.422 1 94.12 7 ASN B N 1
ATOM 1404 C CA . ASN B 1 7 ? -6.328 8.945 -9.891 1 94.12 7 ASN B CA 1
ATOM 1405 C C . ASN B 1 7 ? -5.352 7.801 -9.641 1 94.12 7 ASN B C 1
ATOM 1407 O O . ASN B 1 7 ? -5.492 6.719 -10.211 1 94.12 7 ASN B O 1
ATOM 1411 N N . THR B 1 8 ? -4.504 8.016 -8.758 1 94.88 8 THR B N 1
ATOM 1412 C CA . THR B 1 8 ? -3.404 7.082 -8.531 1 94.88 8 THR B CA 1
ATOM 1413 C C . THR B 1 8 ? -3.934 5.691 -8.195 1 94.88 8 THR B C 1
ATOM 1415 O O . THR B 1 8 ? -3.434 4.688 -8.703 1 94.88 8 THR B O 1
ATOM 1418 N N . PHE B 1 9 ? -4.957 5.547 -7.422 1 96.62 9 PHE B N 1
ATOM 1419 C CA . PHE B 1 9 ? -5.375 4.246 -6.91 1 96.62 9 PHE B CA 1
ATOM 1420 C C . PHE B 1 9 ? -6.688 3.814 -7.551 1 96.62 9 PHE B C 1
ATOM 1422 O O . PHE B 1 9 ? -7.367 2.92 -7.039 1 96.62 9 PHE B O 1
ATOM 1429 N N . ARG B 1 10 ? -7.016 4.367 -8.641 1 94.25 10 ARG B N 1
ATOM 1430 C CA . ARG B 1 10 ? -8.305 4.109 -9.273 1 94.25 10 ARG B CA 1
ATOM 1431 C C . ARG B 1 10 ? -8.398 2.672 -9.773 1 94.25 10 ARG B C 1
ATOM 1433 O O . ARG B 1 10 ? -9.477 2.08 -9.781 1 94.25 10 ARG B O 1
ATOM 1440 N N . SER B 1 11 ? -7.32 2.076 -10.156 1 93.94 11 SER B N 1
ATOM 1441 C CA . SER B 1 11 ? -7.328 0.75 -10.758 1 93.94 11 SER B CA 1
ATOM 1442 C C . SER B 1 11 ? -7.199 -0.343 -9.703 1 93.94 11 SER B C 1
ATOM 1444 O O . SER B 1 11 ? -7.234 -1.531 -10.031 1 93.94 11 SER B O 1
ATOM 1446 N N . VAL B 1 12 ? -7.047 0.046 -8.453 1 96.56 12 VAL B N 1
ATOM 1447 C CA . VAL B 1 12 ? -6.926 -0.937 -7.383 1 96.56 12 VAL B CA 1
ATOM 1448 C C . VAL B 1 12 ? -7.934 -0.627 -6.281 1 96.56 12 VAL B C 1
ATOM 1450 O O . VAL B 1 12 ? -7.555 -0.385 -5.133 1 96.56 12 VAL B O 1
ATOM 1453 N N . PRO B 1 13 ? -9.188 -0.773 -6.598 1 96.19 13 PRO B N 1
ATOM 1454 C CA . PRO B 1 13 ? -10.227 -0.363 -5.652 1 96.19 13 PRO B CA 1
ATOM 1455 C C . PRO B 1 13 ? -10.234 -1.214 -4.383 1 96.19 13 PRO B C 1
ATOM 1457 O O . PRO B 1 13 ? -10.797 -0.799 -3.363 1 96.19 13 PRO B O 1
ATOM 1460 N N . ASN B 1 14 ? -9.562 -2.424 -4.43 1 97.62 14 ASN B N 1
ATOM 1461 C CA . ASN B 1 14 ? -9.617 -3.326 -3.283 1 97.62 14 ASN B CA 1
ATOM 1462 C C . ASN B 1 14 ? -8.281 -3.379 -2.549 1 97.62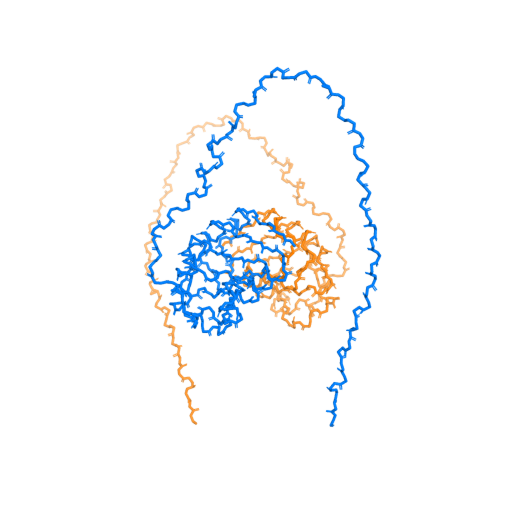 14 ASN B C 1
ATOM 1464 O O . ASN B 1 14 ? -8 -4.344 -1.834 1 97.62 14 ASN B O 1
ATOM 1468 N N . ILE B 1 15 ? -7.531 -2.361 -2.76 1 97.62 15 ILE B N 1
ATOM 1469 C CA . ILE B 1 15 ? -6.285 -2.27 -2.008 1 97.62 15 ILE B CA 1
ATOM 1470 C C . ILE B 1 15 ? -6.59 -2.137 -0.519 1 97.62 15 ILE B C 1
ATOM 1472 O O . ILE B 1 15 ? -7.527 -1.434 -0.13 1 97.62 15 ILE B O 1
ATOM 1476 N N . THR B 1 16 ? -5.699 -2.789 0.354 1 96.94 16 THR B N 1
ATOM 1477 C CA . THR B 1 16 ? -6.082 -2.84 1.761 1 96.94 16 THR B CA 1
ATOM 1478 C C . THR B 1 16 ? -5.148 -1.979 2.605 1 96.94 16 THR B C 1
ATOM 1480 O O . THR B 1 16 ? -5.492 -1.595 3.725 1 96.94 16 THR B O 1
ATOM 1483 N N . SER B 1 17 ? -3.953 -1.688 2.111 1 97.44 17 SER B N 1
ATOM 1484 C CA . SER B 1 17 ? -3.025 -0.833 2.844 1 97.44 17 SER B CA 1
ATOM 1485 C C . SER B 1 17 ? -2.119 -0.059 1.893 1 97.44 17 SER B C 1
ATOM 1487 O O . SER B 1 17 ? -1.699 -0.586 0.86 1 97.44 17 SER B O 1
ATOM 1489 N N . ILE B 1 18 ? -1.837 1.146 2.271 1 97.88 18 ILE B N 1
ATOM 1490 C CA . ILE B 1 18 ? -0.958 2.039 1.523 1 97.88 18 ILE B CA 1
ATOM 1491 C C . ILE B 1 18 ? 0.036 2.701 2.477 1 97.88 18 ILE B C 1
ATOM 1493 O O . ILE B 1 18 ? -0.351 3.215 3.527 1 97.88 18 ILE B O 1
ATOM 1497 N N . ASP B 1 19 ? 1.278 2.666 2.133 1 98.31 19 ASP B N 1
ATOM 1498 C CA . ASP B 1 19 ? 2.289 3.369 2.918 1 98.31 19 ASP B CA 1
ATOM 1499 C C . ASP B 1 19 ? 2.996 4.434 2.078 1 98.31 19 ASP B C 1
ATOM 1501 O O . ASP B 1 19 ? 3.844 4.109 1.244 1 98.31 19 ASP B O 1
ATOM 1505 N N . LEU B 1 20 ? 2.635 5.664 2.318 1 98.19 20 LEU B N 1
ATOM 1506 C CA . LEU B 1 20 ? 3.225 6.832 1.677 1 98.19 20 LEU B CA 1
ATOM 1507 C C . LEU B 1 20 ? 4.012 7.668 2.682 1 98.19 20 LEU B C 1
ATOM 1509 O O . LEU B 1 20 ? 4.141 8.883 2.521 1 98.19 20 LEU B O 1
ATOM 1513 N N . SER B 1 21 ? 4.48 7.035 3.75 1 97.75 21 SER B N 1
ATOM 1514 C CA . SER B 1 21 ? 5.207 7.723 4.809 1 97.75 21 SER B CA 1
ATOM 1515 C C . SER B 1 21 ? 6.621 8.086 4.367 1 97.75 21 SER B C 1
ATOM 1517 O O . SER B 1 21 ? 7.102 7.586 3.346 1 97.75 21 SER B O 1
ATOM 1519 N N . HIS B 1 22 ? 7.238 9.023 5.078 1 97.94 22 HIS B N 1
ATOM 1520 C CA . HIS B 1 22 ? 8.625 9.414 4.863 1 97.94 22 HIS B CA 1
ATOM 1521 C C . HIS B 1 22 ? 8.82 10.016 3.475 1 97.94 22 HIS B C 1
ATOM 1523 O O . HIS B 1 22 ? 9.734 9.609 2.744 1 97.94 22 HIS B O 1
ATOM 1529 N N . ASN B 1 23 ? 7.965 10.961 3.178 1 97.75 23 ASN B N 1
ATOM 1530 C CA . ASN B 1 23 ? 8.039 11.766 1.961 1 97.75 23 ASN B CA 1
ATOM 1531 C C . ASN B 1 23 ? 7.895 13.258 2.264 1 97.75 23 ASN B C 1
ATOM 1533 O O . ASN B 1 23 ? 8.031 13.672 3.414 1 97.75 23 ASN B O 1
ATOM 1537 N N . GLU B 1 24 ? 7.73 14.023 1.242 1 98 24 GLU B N 1
ATOM 1538 C CA . GLU B 1 24 ? 7.559 15.469 1.383 1 98 24 GLU B CA 1
ATOM 1539 C C . GLU B 1 24 ? 6.191 15.914 0.869 1 98 24 GLU B C 1
ATOM 1541 O O . GLU B 1 24 ? 6.066 16.984 0.272 1 98 24 GLU B O 1
ATOM 1546 N N . ILE B 1 25 ? 5.238 15.016 1.066 1 97.94 25 ILE B N 1
ATOM 1547 C CA . ILE B 1 25 ? 3.891 15.305 0.584 1 97.94 25 ILE B CA 1
ATOM 1548 C C . ILE B 1 25 ? 3.299 16.469 1.371 1 97.94 25 ILE B C 1
ATOM 1550 O O . ILE B 1 25 ? 3.311 16.469 2.605 1 97.94 25 ILE B O 1
ATOM 1554 N N . MET B 1 26 ? 2.75 17.375 0.652 1 97.31 26 MET B N 1
ATOM 1555 C CA . MET B 1 26 ? 2.223 18.562 1.301 1 97.31 26 MET B CA 1
ATOM 1556 C C . MET B 1 26 ? 0.697 18.578 1.263 1 97.31 26 MET B C 1
ATOM 1558 O O . MET B 1 26 ? 0.056 19.203 2.105 1 97.31 26 MET B O 1
ATOM 1562 N N . ALA B 1 27 ? 0.219 17.938 0.207 1 96.44 27 ALA B N 1
ATOM 1563 C CA . ALA B 1 27 ? -1.229 17.938 0.02 1 96.44 27 ALA B CA 1
ATOM 1564 C C . ALA B 1 27 ? -1.712 16.578 -0.498 1 96.44 27 ALA B C 1
ATOM 1566 O O . ALA B 1 27 ? -1.056 15.961 -1.338 1 96.44 27 ALA B O 1
ATOM 1567 N N . ILE B 1 28 ? -2.9 16.172 -0.025 1 97.5 28 ILE B N 1
ATOM 1568 C CA . ILE B 1 28 ? -3.572 14.961 -0.491 1 97.5 28 ILE B CA 1
ATOM 1569 C C . ILE B 1 28 ? -4.746 15.336 -1.39 1 97.5 28 ILE B C 1
ATOM 1571 O O . ILE B 1 28 ? -5.617 16.125 -0.992 1 97.5 28 ILE B O 1
ATOM 1575 N N . PRO B 1 29 ? -4.734 14.805 -2.584 1 97.25 29 PRO B N 1
ATOM 1576 C CA . PRO B 1 29 ? -5.906 15.078 -3.418 1 97.25 29 PRO B CA 1
ATOM 1577 C C . PRO B 1 29 ? -7.219 14.695 -2.738 1 97.25 29 PRO B C 1
ATOM 1579 O O . PRO B 1 29 ? -7.289 13.664 -2.064 1 97.25 29 PRO B O 1
ATOM 1582 N N . ARG B 1 30 ? -8.266 15.477 -2.93 1 95.94 30 ARG B N 1
ATOM 1583 C CA . ARG B 1 30 ? -9.539 15.359 -2.217 1 95.94 30 ARG B CA 1
ATOM 1584 C C . ARG B 1 30 ? -10.156 13.984 -2.422 1 95.94 30 ARG B C 1
ATOM 1586 O O . ARG B 1 30 ? -10.75 13.422 -1.499 1 95.94 30 ARG B O 1
ATOM 1593 N N . ASN B 1 31 ? -9.883 13.414 -3.613 1 96 31 ASN B N 1
ATOM 1594 C CA . ASN B 1 31 ? -10.578 12.172 -3.941 1 96 31 ASN B CA 1
ATOM 1595 C C . ASN B 1 31 ? -9.602 11.008 -4.055 1 96 31 ASN B C 1
ATOM 1597 O O . ASN B 1 31 ? -9.906 9.992 -4.691 1 96 31 ASN B O 1
ATOM 1601 N N . LEU B 1 32 ? -8.5 11.109 -3.443 1 97.25 32 LEU B N 1
ATOM 1602 C CA . LEU B 1 32 ? -7.449 10.117 -3.615 1 97.25 32 LEU B CA 1
ATOM 1603 C C . LEU B 1 32 ? -7.922 8.742 -3.17 1 97.25 32 LEU B C 1
ATOM 1605 O O . LEU B 1 32 ? -7.555 7.727 -3.771 1 97.25 32 LEU B O 1
ATOM 1609 N N . PHE B 1 33 ? -8.805 8.711 -2.123 1 97 33 PHE B N 1
ATOM 1610 C CA . PHE B 1 33 ? -9.164 7.43 -1.531 1 97 33 PHE B CA 1
ATOM 1611 C C . PHE B 1 33 ? -10.641 7.121 -1.765 1 97 33 PHE B C 1
ATOM 1613 O O . PHE B 1 33 ? -11.188 6.195 -1.161 1 97 33 PHE B O 1
ATOM 1620 N N . GLN B 1 34 ? -11.312 7.844 -2.537 1 94.25 34 GLN B N 1
ATOM 1621 C CA . GLN B 1 34 ? -12.766 7.836 -2.682 1 94.25 34 GLN B CA 1
ATOM 1622 C C . GLN B 1 34 ? -13.266 6.465 -3.135 1 94.25 34 GLN B C 1
ATOM 1624 O O . GLN B 1 34 ? -14.367 6.055 -2.775 1 94.25 34 GLN B O 1
ATOM 1629 N N . HIS B 1 35 ? -12.516 5.684 -3.822 1 93.44 35 HIS B N 1
ATOM 1630 C CA . HIS B 1 35 ? -13.023 4.43 -4.359 1 93.44 35 HIS B CA 1
ATOM 1631 C C . HIS B 1 35 ? -12.344 3.23 -3.707 1 93.44 35 HIS B C 1
ATOM 1633 O O . HIS B 1 35 ? -12.484 2.098 -4.176 1 93.44 35 HIS B O 1
ATOM 1639 N N . LEU B 1 36 ? -11.734 3.508 -2.609 1 95.81 36 LEU B N 1
ATOM 1640 C CA . LEU B 1 36 ? -11.023 2.43 -1.931 1 95.81 36 LEU B CA 1
ATOM 1641 C C . LEU B 1 36 ? -11.805 1.957 -0.705 1 95.81 36 LEU B C 1
ATOM 1643 O O . LEU B 1 36 ? -11.609 2.48 0.395 1 95.81 36 LEU B O 1
ATOM 1647 N N . HIS B 1 37 ? -12.508 0.937 -0.843 1 92.31 37 HIS B N 1
ATOM 1648 C CA . HIS B 1 37 ? -13.469 0.555 0.185 1 92.31 37 HIS B CA 1
ATOM 1649 C C . HIS B 1 37 ? -12.883 -0.498 1.122 1 92.31 37 HIS B C 1
ATOM 1651 O O . HIS B 1 37 ? -13.445 -0.773 2.182 1 92.31 37 HIS B O 1
ATOM 1657 N N . ASP B 1 38 ? -11.742 -1.043 0.771 1 94.75 38 ASP B N 1
ATOM 1658 C CA . ASP B 1 38 ? -11.195 -2.137 1.568 1 94.75 38 ASP B CA 1
ATOM 1659 C C . ASP B 1 38 ? -9.961 -1.685 2.348 1 94.75 38 ASP B C 1
ATOM 1661 O O . ASP B 1 38 ? -9.266 -2.506 2.945 1 94.75 38 ASP B O 1
ATOM 1665 N N . LEU B 1 39 ? -9.773 -0.385 2.406 1 95.12 39 LEU B N 1
ATOM 1666 C CA . LEU B 1 39 ? -8.594 0.132 3.092 1 95.12 39 LEU B CA 1
ATOM 1667 C C . LEU B 1 39 ? -8.688 -0.115 4.594 1 95.12 39 LEU B C 1
ATOM 1669 O O . LEU B 1 39 ? -9.695 0.22 5.223 1 95.12 39 LEU B O 1
ATOM 1673 N N . ASN B 1 40 ? -7.547 -0.699 5.09 1 93.31 40 ASN B N 1
ATOM 1674 C CA . ASN B 1 40 ? -7.418 -0.874 6.535 1 93.31 40 ASN B CA 1
ATOM 1675 C C . ASN B 1 40 ? -6.445 0.138 7.137 1 93.31 40 ASN B C 1
ATOM 1677 O O . ASN B 1 40 ? -6.68 0.658 8.227 1 93.31 40 ASN B O 1
ATOM 1681 N N . PHE B 1 41 ? -5.41 0.359 6.293 1 94.56 41 PHE B N 1
ATOM 1682 C CA . PHE B 1 41 ? -4.352 1.207 6.828 1 94.56 41 PHE B CA 1
ATOM 1683 C C . PHE B 1 41 ? -3.875 2.207 5.781 1 94.56 41 PHE B C 1
ATOM 1685 O O . PHE B 1 41 ? -3.666 1.845 4.621 1 94.56 41 PHE B O 1
ATOM 1692 N N . ILE B 1 42 ? -3.758 3.406 6.172 1 96.19 42 ILE B N 1
ATOM 1693 C CA . ILE B 1 42 ? -3.127 4.457 5.383 1 96.19 42 ILE B CA 1
ATOM 1694 C C . ILE B 1 42 ? -2.01 5.113 6.191 1 96.19 42 ILE B C 1
ATOM 1696 O O . ILE B 1 42 ? -2.254 5.656 7.273 1 96.19 42 ILE B O 1
ATOM 1700 N N . GLU B 1 43 ? -0.818 5.055 5.688 1 96.5 43 GLU B N 1
ATOM 1701 C CA . GLU B 1 43 ? 0.333 5.648 6.359 1 96.5 43 GLU B CA 1
ATOM 1702 C C . GLU B 1 43 ? 0.775 6.934 5.66 1 96.5 43 GLU B C 1
ATOM 1704 O O . GLU B 1 43 ? 1.266 6.891 4.527 1 96.5 43 GLU B O 1
ATOM 1709 N N . LEU B 1 44 ? 0.626 8.055 6.355 1 96.94 44 LEU B N 1
ATOM 1710 C CA . LEU B 1 44 ? 0.99 9.359 5.812 1 96.94 44 LEU B CA 1
ATOM 1711 C C . LEU B 1 44 ? 1.938 10.102 6.75 1 96.94 44 LEU B C 1
ATOM 1713 O O . LEU B 1 44 ? 2.195 11.289 6.57 1 96.94 44 LEU B O 1
ATOM 1717 N N . GLN B 1 45 ? 2.4 9.375 7.766 1 96.62 45 GLN B N 1
ATOM 1718 C CA . GLN B 1 45 ? 3.273 10.016 8.742 1 96.62 45 GLN B CA 1
ATOM 1719 C C . GLN B 1 45 ? 4.613 10.391 8.125 1 96.62 45 GLN B C 1
ATOM 1721 O O . GLN B 1 45 ? 4.988 9.867 7.074 1 96.62 45 GLN B O 1
ATOM 1726 N N . TYR B 1 46 ? 5.363 11.383 8.742 1 98 46 TYR B N 1
ATOM 1727 C CA . TYR B 1 46 ? 6.668 11.867 8.297 1 98 46 TYR B CA 1
ATOM 1728 C C . TYR B 1 46 ? 6.578 12.469 6.898 1 98 46 TYR B C 1
ATOM 1730 O O . TYR B 1 46 ? 7.359 12.109 6.016 1 98 46 TYR B O 1
ATOM 1738 N N . ASN B 1 47 ? 5.629 13.359 6.781 1 98.25 47 ASN B N 1
ATOM 1739 C CA . ASN B 1 47 ? 5.441 14.188 5.594 1 98.25 47 ASN B CA 1
ATOM 1740 C C . ASN B 1 47 ? 5.367 15.672 5.953 1 98.25 47 ASN B C 1
ATOM 1742 O O . ASN B 1 47 ? 5.859 16.078 7.004 1 98.25 47 ASN B O 1
ATOM 1746 N N . ARG B 1 48 ? 4.938 16.469 5.004 1 98.31 48 ARG B N 1
ATOM 1747 C CA . ARG B 1 48 ? 4.82 17.906 5.211 1 98.31 48 ARG B CA 1
ATOM 1748 C C . ARG B 1 48 ? 3.375 18.375 5.047 1 98.31 48 ARG B C 1
ATOM 1750 O O . ARG B 1 48 ? 3.105 19.359 4.352 1 98.31 48 ARG B O 1
ATOM 1757 N N . ILE B 1 49 ? 2.518 17.656 5.68 1 97.81 49 ILE B N 1
ATOM 1758 C CA . ILE B 1 49 ? 1.094 17.953 5.57 1 97.81 49 ILE B CA 1
ATOM 1759 C C . ILE B 1 49 ? 0.699 19 6.621 1 97.81 49 ILE B C 1
ATOM 1761 O O . ILE B 1 49 ? 0.79 18.734 7.82 1 97.81 49 ILE B O 1
ATOM 1765 N N . TYR B 1 50 ? 0.193 20.109 6.207 1 97.38 50 TYR B N 1
ATOM 1766 C CA . TYR B 1 50 ? -0.176 21.203 7.098 1 97.38 50 TYR B CA 1
ATOM 1767 C C . TYR B 1 50 ? -1.659 21.141 7.445 1 97.38 50 TYR B C 1
ATOM 1769 O O . TYR B 1 50 ? -2.08 21.656 8.484 1 97.38 50 TYR B O 1
ATOM 1777 N N . ALA B 1 51 ? -2.383 20.641 6.512 1 96.69 51 ALA B N 1
ATOM 1778 C CA . ALA B 1 51 ? -3.828 20.516 6.66 1 96.69 51 ALA B CA 1
ATOM 1779 C C . ALA B 1 51 ? -4.367 19.391 5.766 1 96.69 51 ALA B C 1
ATOM 1781 O O . ALA B 1 51 ? -3.764 19.062 4.742 1 96.69 51 ALA B O 1
ATOM 1782 N N . LEU B 1 52 ? -5.484 18.828 6.195 1 96.19 52 LEU B N 1
ATOM 1783 C CA . LEU B 1 52 ? -6.141 17.781 5.418 1 96.19 52 LEU B CA 1
ATOM 1784 C C . LEU B 1 52 ? -7.594 18.125 5.141 1 96.19 52 LEU B C 1
ATOM 1786 O O . LEU B 1 52 ? -8.344 18.453 6.059 1 96.19 52 LEU B O 1
ATOM 1790 N N . SER B 1 53 ? -7.918 18.078 3.854 1 95.12 53 SER B N 1
ATOM 1791 C CA . SER B 1 53 ? -9.305 18.328 3.484 1 95.12 53 SER B CA 1
ATOM 1792 C C . SER B 1 53 ? -10.234 17.266 4.062 1 95.12 53 SER B C 1
ATOM 1794 O O . SER B 1 53 ? -9.922 16.078 4.035 1 95.12 53 SER B O 1
ATOM 1796 N N . PRO B 1 54 ? -11.414 17.688 4.477 1 95.94 54 PRO B N 1
ATOM 1797 C CA . PRO B 1 54 ? -12.375 16.719 4.996 1 95.94 54 PRO B CA 1
ATOM 1798 C C . PRO B 1 54 ? -12.766 15.664 3.967 1 95.94 54 PRO B C 1
ATOM 1800 O O . PRO B 1 54 ? -13.086 14.523 4.332 1 95.94 54 PRO B O 1
ATOM 1803 N N . ASP B 1 55 ? -12.719 15.969 2.74 1 96.75 55 ASP B N 1
ATOM 1804 C CA . ASP B 1 55 ? -13.078 15.023 1.688 1 96.75 55 ASP B CA 1
ATOM 1805 C C . ASP B 1 55 ? -12.164 13.797 1.718 1 96.75 55 ASP B C 1
ATOM 1807 O O . ASP B 1 55 ? -12.594 12.688 1.404 1 96.75 55 ASP B O 1
ATOM 1811 N N . VAL B 1 56 ? -10.961 14 2.135 1 96.69 56 VAL B N 1
ATOM 1812 C CA . VAL B 1 56 ? -9.969 12.93 2.16 1 96.69 56 VAL B CA 1
ATOM 1813 C C . VAL B 1 56 ? -10.367 11.875 3.184 1 96.69 56 VAL B C 1
ATOM 1815 O O . VAL B 1 56 ? -10.383 10.68 2.879 1 96.69 56 VAL B O 1
ATOM 1818 N N . TYR B 1 57 ? -10.75 12.305 4.383 1 93.81 57 TYR B N 1
ATOM 1819 C CA . TYR B 1 57 ? -10.969 11.328 5.445 1 93.81 57 TYR B CA 1
ATOM 1820 C C . TYR B 1 57 ? -12.445 10.984 5.582 1 93.81 57 TYR B C 1
ATOM 1822 O O . TYR B 1 57 ? -12.805 9.977 6.195 1 93.81 57 TYR B O 1
ATOM 1830 N N . ARG B 1 58 ? -13.344 11.758 5.004 1 93.38 58 ARG B N 1
ATOM 1831 C CA . ARG B 1 58 ? -14.766 11.438 5.059 1 93.38 58 ARG B CA 1
ATOM 1832 C C . ARG B 1 58 ? -15.094 10.258 4.152 1 93.38 58 ARG B C 1
ATOM 1834 O O . ARG B 1 58 ? -16.125 9.594 4.336 1 93.38 58 ARG B O 1
ATOM 1841 N N . SER B 1 59 ? -14.258 10.055 3.176 1 93.38 59 SER B N 1
ATOM 1842 C CA . SER B 1 59 ? -14.492 8.961 2.24 1 93.38 59 SER B CA 1
ATOM 1843 C C . SER B 1 59 ? -14.016 7.629 2.811 1 93.38 59 SER B C 1
ATOM 1845 O O . SER B 1 59 ? -14.305 6.566 2.256 1 93.38 59 SER B O 1
ATOM 1847 N N . LEU B 1 60 ? -13.312 7.617 3.887 1 93 60 LEU B N 1
ATOM 1848 C CA . LEU B 1 60 ? -12.727 6.41 4.461 1 93 60 LEU B CA 1
ATOM 1849 C C . LEU B 1 60 ? -13.75 5.645 5.289 1 93 60 LEU B C 1
ATOM 1851 O O . LEU B 1 60 ? -14.625 6.246 5.914 1 93 60 LEU B O 1
ATOM 1855 N N . SER B 1 61 ? -13.578 4.371 5.211 1 89.94 61 SER B N 1
ATOM 1856 C CA . SER B 1 61 ? -14.43 3.535 6.055 1 89.94 61 SER B CA 1
ATOM 1857 C C . SER B 1 61 ? -14.109 3.74 7.531 1 89.94 61 SER B C 1
ATOM 1859 O O . SER B 1 61 ? -13.023 4.207 7.879 1 89.94 61 SER B O 1
ATOM 1861 N N . LYS B 1 62 ? -15 3.357 8.375 1 86 62 LYS B N 1
ATOM 1862 C CA . LYS B 1 62 ? -14.859 3.545 9.82 1 86 62 LYS B CA 1
ATOM 1863 C C . LYS B 1 62 ? -13.719 2.699 10.375 1 86 62 LYS B C 1
ATOM 1865 O O . LYS B 1 62 ? -13.133 3.039 11.406 1 86 62 LYS B O 1
ATOM 1870 N N . HIS B 1 63 ? -13.461 1.671 9.688 1 88.31 63 HIS B N 1
ATOM 1871 C CA . HIS B 1 63 ? -12.453 0.748 10.188 1 88.31 63 HIS B CA 1
ATOM 1872 C C . HIS B 1 63 ? -11.062 1.14 9.703 1 88.31 63 HIS B C 1
ATOM 1874 O O . HIS B 1 63 ? -10.062 0.556 10.133 1 88.31 63 HIS B O 1
ATOM 1880 N N . THR B 1 64 ? -10.984 2.092 8.805 1 92.62 64 THR B N 1
ATOM 1881 C CA . THR B 1 64 ? -9.695 2.5 8.273 1 92.62 64 THR B CA 1
ATOM 1882 C C . THR B 1 64 ? -8.906 3.295 9.312 1 92.62 64 THR B C 1
ATOM 1884 O O . THR B 1 64 ? -9.445 4.207 9.945 1 92.62 64 THR B O 1
ATOM 1887 N N . THR B 1 65 ? -7.629 2.854 9.5 1 92.5 65 THR B N 1
ATOM 1888 C CA . THR B 1 65 ? -6.723 3.594 10.375 1 92.5 65 THR B CA 1
ATOM 1889 C C . THR B 1 65 ? -5.828 4.523 9.555 1 92.5 65 THR B C 1
ATOM 1891 O O . THR B 1 65 ? -5.152 4.082 8.625 1 92.5 65 THR B O 1
ATOM 1894 N N . LEU B 1 66 ? -5.828 5.77 9.906 1 94.31 66 LEU B N 1
ATOM 1895 C CA . LEU B 1 66 ? -5.027 6.793 9.234 1 94.31 66 LEU B CA 1
ATOM 1896 C C . LEU B 1 66 ? -3.904 7.285 10.141 1 94.31 66 LEU B C 1
ATOM 1898 O O . LEU B 1 66 ? -4.16 7.832 11.211 1 94.31 66 LEU B O 1
ATOM 1902 N N . PHE B 1 67 ? -2.688 7.109 9.688 1 94.75 67 PHE B N 1
ATOM 1903 C CA . PHE B 1 67 ? -1.525 7.586 10.43 1 94.75 67 PHE B CA 1
ATOM 1904 C C . PHE B 1 67 ? -1.065 8.938 9.898 1 94.75 67 PHE B C 1
ATOM 1906 O O . PHE B 1 67 ? -0.699 9.062 8.734 1 94.75 67 PHE B O 1
ATOM 1913 N N . LEU B 1 68 ? -0.998 9.945 10.805 1 95.19 68 LEU B N 1
ATOM 1914 C CA . LEU B 1 68 ? -0.723 11.312 10.367 1 95.19 68 LEU B CA 1
ATOM 1915 C C . LEU B 1 68 ? 0.341 11.961 11.25 1 95.19 68 LEU B C 1
ATOM 1917 O O . LEU B 1 68 ? 0.697 13.125 11.047 1 95.19 68 LEU B O 1
ATOM 1921 N N . TYR B 1 69 ? 0.841 11.211 12.164 1 94.69 69 TYR B N 1
ATOM 1922 C CA . TYR B 1 69 ? 1.773 11.812 13.117 1 94.69 69 TYR B CA 1
ATOM 1923 C C . TYR B 1 69 ? 3.051 12.258 12.414 1 94.69 69 TYR B C 1
ATOM 1925 O O . TYR B 1 69 ? 3.318 11.852 11.281 1 94.69 69 TYR B O 1
ATOM 1933 N N . ASP B 1 70 ? 3.785 13.25 13.031 1 96.06 70 ASP B N 1
ATOM 1934 C CA . ASP B 1 70 ? 5.02 13.828 12.508 1 96.06 70 ASP B CA 1
ATOM 1935 C C . ASP B 1 70 ? 4.766 14.562 11.195 1 96.06 70 ASP B C 1
ATOM 1937 O O . ASP B 1 70 ? 5.488 14.359 10.219 1 96.06 70 ASP B O 1
ATOM 1941 N N . ASN B 1 71 ? 3.723 15.242 11.031 1 96.81 71 ASN B N 1
ATOM 1942 C CA . ASN B 1 71 ? 3.359 16.281 10.078 1 96.81 71 ASN B CA 1
ATOM 1943 C C . ASN B 1 71 ? 3.201 17.641 10.75 1 96.81 71 ASN B C 1
ATOM 1945 O O . ASN B 1 71 ? 2.799 17.719 11.914 1 96.81 71 ASN B O 1
ATOM 1949 N N . PRO B 1 72 ? 3.566 18.672 10.094 1 97.31 72 PRO B N 1
ATOM 1950 C CA . PRO B 1 72 ? 3.469 20.016 10.68 1 97.31 72 PRO B CA 1
ATOM 1951 C C . PRO B 1 72 ? 2.061 20.594 10.594 1 97.31 72 PRO B C 1
ATOM 1953 O O . PRO B 1 72 ? 1.858 21.656 9.992 1 97.31 72 PRO B O 1
ATOM 1956 N N . ILE B 1 73 ? 1.167 20 11.305 1 97.75 73 ILE B N 1
ATOM 1957 C CA . ILE B 1 73 ? -0.239 20.375 11.203 1 97.75 73 ILE B CA 1
ATOM 1958 C C . ILE B 1 73 ? -0.444 21.766 11.805 1 97.75 73 ILE B C 1
ATOM 1960 O O . ILE B 1 73 ? 0.059 22.062 12.891 1 97.75 73 ILE B O 1
ATOM 1964 N N . VAL B 1 74 ? -1.106 22.562 11.086 1 97.88 74 VAL B N 1
ATOM 1965 C CA . VAL B 1 74 ? -1.548 23.844 11.602 1 97.88 74 VAL B CA 1
ATOM 1966 C C . VAL B 1 74 ? -2.867 23.688 12.352 1 97.88 74 VAL B C 1
ATOM 1968 O O . VAL B 1 74 ? -3.863 23.234 11.773 1 97.88 74 VAL B O 1
ATOM 1971 N N . CYS B 1 75 ? -2.803 24.109 13.578 1 97.06 75 CYS B N 1
ATOM 1972 C CA . CYS B 1 75 ? -3.951 23.859 14.438 1 97.06 75 CYS B CA 1
ATOM 1973 C C . CYS B 1 75 ? -4.805 25.125 14.594 1 97.06 75 CYS B C 1
ATOM 1975 O O . CYS B 1 75 ? -4.719 25.812 15.609 1 97.06 75 CYS B O 1
ATOM 1977 N N . ASN B 1 76 ? -5.539 25.328 13.648 1 94.75 76 ASN B N 1
ATOM 1978 C CA . ASN B 1 76 ? -6.559 26.375 13.602 1 94.75 76 ASN B CA 1
ATOM 1979 C C . ASN B 1 76 ? -7.918 25.812 13.203 1 94.75 76 ASN B C 1
ATOM 1981 O O . ASN B 1 76 ? -8.172 24.609 13.367 1 94.75 76 ASN B O 1
ATOM 1985 N N . CYS B 1 77 ? -8.789 26.656 12.805 1 94.56 77 CYS B N 1
ATOM 1986 C CA . CYS B 1 77 ? -10.156 26.234 12.5 1 94.56 77 CYS B CA 1
ATOM 1987 C C . CYS B 1 77 ? -10.164 25.078 11.516 1 94.56 77 CYS B C 1
ATOM 1989 O O . CYS B 1 77 ? -11.031 24.203 11.586 1 94.56 77 CYS B O 1
ATOM 1991 N N . SER B 1 78 ? -9.211 25 10.609 1 92.81 78 SER B N 1
ATOM 1992 C CA . SER B 1 78 ? -9.164 23.969 9.578 1 92.81 78 SER B CA 1
ATOM 1993 C C . SER B 1 78 ? -8.906 22.594 10.188 1 92.81 78 SER B C 1
ATOM 1995 O O . SER B 1 78 ? -9.172 21.562 9.547 1 92.81 78 SER B O 1
ATOM 1997 N N . ALA B 1 79 ? -8.43 22.562 11.383 1 95.81 79 ALA B N 1
ATOM 1998 C CA . ALA B 1 79 ? -8.078 21.297 12.031 1 95.81 79 ALA B CA 1
ATOM 1999 C C . ALA B 1 79 ? -9.266 20.75 12.82 1 95.81 79 ALA B C 1
ATOM 2001 O O . ALA B 1 79 ? -9.266 19.578 13.211 1 95.81 79 ALA B O 1
ATOM 2002 N N . VAL B 1 80 ? -10.234 21.5 13.023 1 95.25 80 VAL B N 1
ATOM 2003 C CA . VAL B 1 80 ? -11.344 21.156 13.898 1 95.25 80 VAL B CA 1
ATOM 2004 C C . VAL B 1 80 ? -12.062 19.922 13.352 1 95.25 80 VAL B C 1
ATOM 2006 O O . VAL B 1 80 ? -12.242 18.938 14.07 1 95.25 80 VAL B O 1
ATOM 2009 N N . PRO B 1 81 ? -12.438 19.969 12.078 1 94.19 81 PRO B N 1
ATOM 2010 C CA . PRO B 1 81 ? -13.125 18.781 11.578 1 94.19 81 PRO B CA 1
ATOM 2011 C C . PRO B 1 81 ? -12.25 17.531 11.633 1 94.19 81 PRO B C 1
ATOM 2013 O O . PRO B 1 81 ? -12.766 16.422 11.844 1 94.19 81 PRO B O 1
ATOM 2016 N N . LEU B 1 82 ? -10.961 17.656 11.414 1 93.31 82 LEU B N 1
ATOM 2017 C CA . LEU B 1 82 ? -10.047 16.516 11.453 1 93.31 82 LEU B CA 1
ATOM 2018 C C . LEU B 1 82 ? -10.031 15.898 12.844 1 93.31 82 LEU B C 1
ATOM 2020 O O . LEU B 1 82 ? -10.094 14.672 12.984 1 93.31 82 LEU B O 1
ATOM 2024 N N . VAL B 1 83 ? -9.914 16.688 13.828 1 92.06 83 VAL B N 1
ATOM 2025 C CA . VAL B 1 83 ? -9.883 16.219 15.211 1 92.06 83 VAL B CA 1
ATOM 2026 C C . VAL B 1 83 ? -11.172 15.453 15.523 1 92.06 83 VAL B C 1
ATOM 2028 O O . VAL B 1 83 ? -11.125 14.383 16.141 1 92.06 83 VAL B O 1
ATOM 2031 N N . LYS B 1 84 ? -12.273 16 15.117 1 90.62 84 LYS B N 1
ATOM 2032 C CA . LYS B 1 84 ? -13.555 15.328 15.336 1 90.62 84 LYS B CA 1
ATOM 2033 C C . LYS B 1 84 ? -13.57 13.953 14.68 1 90.62 84 LYS B C 1
ATOM 2035 O O . LYS B 1 84 ? -14.023 12.977 15.289 1 90.62 84 LYS B O 1
ATOM 2040 N N . TRP B 1 85 ? -13.125 13.891 13.516 1 92.38 85 TRP B N 1
ATOM 2041 C CA . TRP B 1 85 ? -13.078 12.633 12.781 1 92.38 85 TRP B CA 1
ATOM 2042 C C . TRP B 1 85 ? -12.156 11.633 13.469 1 92.38 85 TRP B C 1
ATOM 2044 O O . TRP B 1 85 ? -12.516 10.461 13.641 1 92.38 85 TRP B O 1
ATOM 2054 N N . LEU B 1 86 ? -10.922 12.062 13.836 1 89.12 86 LEU B N 1
ATOM 2055 C CA . LEU B 1 86 ? -9.938 11.203 14.492 1 89.12 86 LEU B CA 1
ATOM 2056 C C . LEU B 1 86 ? -10.5 10.625 15.781 1 89.12 86 LEU B C 1
ATOM 2058 O O . LEU B 1 86 ? -10.266 9.453 16.109 1 89.12 86 LEU B O 1
ATOM 2062 N N . LYS B 1 87 ? -11.148 11.375 16.484 1 85.75 87 LYS B N 1
ATOM 2063 C CA . LYS B 1 87 ? -11.719 10.938 17.75 1 85.75 87 LYS B CA 1
ATOM 2064 C C . LYS B 1 87 ? -12.82 9.906 17.547 1 85.75 87 LYS B C 1
ATOM 2066 O O . LYS B 1 87 ? -13.047 9.047 18.391 1 85.75 87 LYS B O 1
ATOM 2071 N N . GLY B 1 88 ? -13.438 9.977 16.453 1 83.94 88 GLY B N 1
ATOM 2072 C CA . GLY B 1 88 ? -14.523 9.062 16.156 1 83.94 88 GLY B CA 1
ATOM 2073 C C . GLY B 1 88 ? -14.055 7.777 15.492 1 83.94 88 GLY B C 1
ATOM 2074 O O . GLY B 1 88 ? -14.82 6.816 15.391 1 83.94 88 GLY B O 1
ATOM 2075 N N . SER B 1 89 ? -12.898 7.797 15.016 1 78.38 89 SER B N 1
ATOM 2076 C CA . SER B 1 89 ? -12.391 6.625 14.312 1 78.38 89 SER B CA 1
ATOM 2077 C C . SER B 1 89 ? -11.938 5.547 15.289 1 78.38 89 SER B C 1
ATOM 2079 O O . SER B 1 89 ? -11.625 5.84 16.453 1 78.38 89 SER B O 1
ATOM 2081 N N . GLU B 1 90 ? -12.211 4.266 15.039 1 67.06 90 GLU B N 1
ATOM 2082 C CA . GLU B 1 90 ? -11.875 3.111 15.867 1 67.06 90 GLU B CA 1
ATOM 2083 C C . GLU B 1 90 ? -10.367 2.891 15.922 1 67.06 90 GLU B C 1
ATOM 2085 O O . GLU B 1 90 ? -9.898 1.948 16.562 1 67.06 90 GLU B O 1
ATOM 2090 N N . THR B 1 91 ? -9.766 3.654 15.234 1 59.59 91 THR B N 1
ATOM 2091 C CA . THR B 1 91 ? -8.336 3.367 15.117 1 59.59 91 THR B CA 1
ATOM 2092 C C . THR B 1 91 ? -7.605 3.74 16.406 1 59.59 91 THR B C 1
ATOM 2094 O O . THR B 1 91 ? -7.59 4.906 16.797 1 59.59 91 THR B O 1
ATOM 2097 N N . TRP B 1 92 ? -7.512 2.738 17.25 1 53.53 92 TRP B N 1
ATOM 2098 C CA . TRP B 1 92 ? -6.879 2.838 18.562 1 53.53 92 TRP B CA 1
ATOM 2099 C C . TRP B 1 92 ? -5.477 3.424 18.453 1 53.53 92 TRP B C 1
ATOM 2101 O O . TRP B 1 92 ? -4.867 3.791 19.453 1 53.53 92 TRP B O 1
ATOM 2111 N N . ASP B 1 93 ? -4.883 3.359 17.203 1 57 93 ASP B N 1
ATOM 2112 C CA . ASP B 1 93 ? -3.441 3.584 17.141 1 57 93 ASP B CA 1
ATOM 2113 C C . ASP B 1 93 ? -3.102 5.043 17.453 1 57 93 ASP B C 1
ATOM 2115 O O . ASP B 1 93 ? -3.547 5.949 16.75 1 57 93 ASP B O 1
ATOM 2119 N N . LEU B 1 94 ? -3.02 5.355 18.781 1 60.69 94 LEU B N 1
ATOM 2120 C CA . LEU B 1 94 ? -2.695 6.449 19.703 1 60.69 94 LEU B CA 1
ATOM 2121 C C . LEU B 1 94 ? -1.635 7.363 19.094 1 60.69 94 LEU B C 1
ATOM 2123 O O . LEU B 1 94 ? -1.152 8.281 19.75 1 60.69 94 LEU B O 1
ATOM 2127 N N . ARG B 1 95 ? -1.301 7.191 17.781 1 82.81 95 ARG B N 1
ATOM 2128 C CA . ARG B 1 95 ? -0.259 8.148 17.422 1 82.81 95 ARG B CA 1
ATOM 2129 C C . ARG B 1 95 ? -0.851 9.359 16.703 1 82.81 95 ARG B C 1
ATOM 2131 O O . ARG B 1 95 ? -0.824 9.445 15.477 1 82.81 95 ARG B O 1
ATOM 2138 N N . TYR B 1 96 ? -1.359 10.32 17.438 1 89.44 96 TYR B N 1
ATOM 2139 C CA . TYR B 1 96 ? -1.933 11.578 16.953 1 89.44 96 TYR B CA 1
ATOM 2140 C C . TYR B 1 96 ? -0.841 12.531 16.484 1 89.44 96 TYR B C 1
ATOM 2142 O O . TYR B 1 96 ? 0.265 12.531 17.031 1 89.44 96 TYR B O 1
ATOM 2150 N N . PRO B 1 97 ? -1.316 13.297 15.484 1 93.94 97 PRO B N 1
ATOM 2151 C CA . PRO B 1 97 ? -0.356 14.336 15.117 1 93.94 97 PRO B CA 1
ATOM 2152 C C . PRO B 1 97 ? -0.286 15.469 16.141 1 93.94 97 PRO B C 1
ATOM 2154 O O . PRO B 1 97 ? -1.125 15.539 17.047 1 93.94 97 PRO B O 1
ATOM 2157 N N . THR B 1 98 ? 0.842 16.172 16.062 1 95.62 98 THR B N 1
ATOM 2158 C CA . THR B 1 98 ? 1.021 17.328 16.922 1 95.62 98 THR B CA 1
ATOM 2159 C C . THR B 1 98 ? 0.867 18.625 16.141 1 95.62 98 THR B C 1
ATOM 2161 O O . THR B 1 98 ? 1.037 18.641 14.922 1 95.62 98 THR B O 1
ATOM 2164 N N . CYS B 1 99 ? 0.643 19.688 16.875 1 97.94 99 CYS B N 1
ATOM 2165 C CA . CYS B 1 99 ? 0.476 21 16.266 1 97.94 99 CYS B CA 1
ATOM 2166 C C . CYS B 1 99 ? 1.826 21.656 16.016 1 97.94 99 CYS B C 1
ATOM 2168 O O . CYS B 1 99 ? 2.709 21.625 16.875 1 97.94 99 CYS B O 1
ATOM 2170 N N . GLN B 1 100 ? 1.956 22.172 14.875 1 98 100 GLN B N 1
ATOM 2171 C CA . GLN B 1 100 ? 3.127 22.969 14.555 1 98 100 GLN B CA 1
ATOM 2172 C C . GLN B 1 100 ? 2.883 24.453 14.875 1 98 100 GLN B C 1
ATOM 2174 O O . GLN B 1 100 ? 3.797 25.156 15.289 1 98 100 GLN B O 1
ATOM 2179 N N . SER B 1 101 ? 1.679 24.844 14.617 1 97.44 101 SER B N 1
ATOM 2180 C CA . SER B 1 101 ? 1.268 26.219 14.836 1 97.44 101 SER B CA 1
ATOM 2181 C C . SER B 1 101 ? -0.206 26.297 15.219 1 97.44 101 SER B C 1
ATOM 2183 O O . SER B 1 101 ? -0.986 25.406 14.906 1 97.44 101 SER B O 1
ATOM 2185 N N . PRO B 1 102 ? -0.504 27.391 15.898 1 97.19 102 PRO B N 1
ATOM 2186 C CA . PRO B 1 102 ? 0.299 28.547 16.344 1 97.19 102 PRO B CA 1
ATOM 2187 C C . PRO B 1 102 ? 1.285 28.172 17.453 1 97.19 102 PRO B C 1
ATOM 2189 O O . PRO B 1 102 ? 1.271 27.047 17.938 1 97.19 102 PRO B O 1
ATOM 2192 N N . GLU B 1 103 ? 2.1 29.172 17.828 1 97.5 103 GLU B N 1
ATOM 2193 C CA . GLU B 1 103 ? 3.15 28.953 18.828 1 97.5 103 GLU B CA 1
ATOM 2194 C C . GLU B 1 103 ? 2.568 28.453 20.141 1 97.5 103 GLU B C 1
ATOM 2196 O O . GLU B 1 103 ? 3.148 27.578 20.797 1 97.5 103 GLU B O 1
ATOM 2201 N N . SER B 1 104 ? 1.456 28.875 20.547 1 96.81 104 SER B N 1
ATOM 2202 C CA . SER B 1 104 ? 0.824 28.531 21.828 1 96.81 104 SER B CA 1
ATOM 2203 C C . SER B 1 104 ? 0.412 27.062 21.859 1 96.81 104 SER B C 1
ATOM 2205 O O . SER B 1 104 ? 0.247 26.5 22.938 1 96.81 104 SER B O 1
ATOM 2207 N N . LEU B 1 105 ? 0.303 26.5 20.672 1 97.75 105 LEU B N 1
ATOM 2208 C CA . LEU B 1 105 ? -0.172 25.109 20.625 1 97.75 105 LEU B CA 1
ATOM 2209 C C . LEU B 1 105 ? 0.922 24.188 20.109 1 97.75 105 LEU B C 1
ATOM 2211 O O . LEU B 1 105 ? 0.707 22.969 19.984 1 97.75 105 LEU B O 1
ATOM 2215 N N . GLN B 1 106 ? 2.025 24.688 19.844 1 97.62 106 GLN B N 1
ATOM 2216 C CA . GLN B 1 106 ? 3.117 23.922 19.266 1 97.62 106 GLN B CA 1
ATOM 2217 C C . GLN B 1 106 ? 3.441 22.688 20.094 1 97.62 106 GLN B C 1
ATOM 2219 O O . GLN B 1 106 ? 3.498 22.766 21.328 1 97.62 106 GLN B O 1
ATOM 2224 N N . ASN B 1 107 ? 3.57 21.516 19.438 1 96.62 107 ASN B N 1
ATOM 2225 C CA . ASN B 1 107 ? 4 20.25 20.016 1 96.62 107 ASN B CA 1
ATOM 2226 C C . ASN B 1 107 ? 2.906 19.625 20.875 1 96.62 107 ASN B C 1
ATOM 2228 O O . ASN B 1 107 ? 3.109 18.562 21.469 1 96.62 107 ASN B O 1
ATOM 2232 N N . GLN B 1 108 ? 1.832 20.234 20.922 1 95.75 108 GLN B N 1
ATOM 2233 C CA . GLN B 1 108 ? 0.688 19.609 21.578 1 95.75 108 GLN B CA 1
ATOM 2234 C C . GLN B 1 108 ? -0.003 18.609 20.656 1 95.75 108 GLN B C 1
ATOM 2236 O O . GLN B 1 108 ? -0.172 18.875 19.469 1 95.75 108 GLN B O 1
ATOM 2241 N N . LYS B 1 109 ? -0.453 17.516 21.234 1 94 109 LYS B N 1
ATOM 2242 C CA . LYS B 1 109 ? -1.269 16.594 20.453 1 94 109 LYS B CA 1
ATOM 2243 C C . LYS B 1 109 ? -2.566 17.25 20 1 94 109 LYS B C 1
ATOM 2245 O O . LYS B 1 109 ? -3.238 17.922 20.781 1 94 109 LYS B O 1
ATOM 2250 N N . ILE B 1 110 ? -2.895 17.031 18.797 1 94.06 110 ILE B N 1
ATOM 2251 C CA . ILE B 1 110 ? -3.943 17.812 18.156 1 94.06 110 ILE B CA 1
ATOM 2252 C C . ILE B 1 110 ? -5.277 17.547 18.844 1 94.06 110 ILE B C 1
ATOM 2254 O O . ILE B 1 110 ? -6.121 18.438 18.938 1 94.06 110 ILE B O 1
ATOM 2258 N N . HIS B 1 111 ? -5.453 16.281 19.328 1 90.94 111 HIS B N 1
ATOM 2259 C CA . HIS B 1 111 ? -6.742 15.938 19.922 1 90.94 111 HIS B CA 1
ATOM 2260 C C . HIS B 1 111 ? -6.871 16.5 21.328 1 90.94 111 HIS B C 1
ATOM 2262 O O . HIS B 1 111 ? -7.969 16.531 21.906 1 90.94 111 HIS B O 1
ATOM 2268 N N . LEU B 1 112 ? -5.785 16.969 21.844 1 92.5 112 LEU B N 1
ATOM 2269 C CA . LEU B 1 112 ? -5.77 17.562 23.188 1 92.5 112 LEU B CA 1
ATOM 2270 C C . LEU B 1 112 ? -5.691 19.078 23.109 1 92.5 112 LEU B C 1
ATOM 2272 O O . LEU B 1 112 ? -5.922 19.766 24.109 1 92.5 112 LEU B O 1
ATOM 2276 N N . ALA B 1 113 ? -5.344 19.594 21.969 1 94.62 113 ALA B N 1
ATOM 2277 C CA . ALA B 1 113 ? -5.164 21.031 21.797 1 94.62 113 ALA B CA 1
ATOM 2278 C C . ALA B 1 113 ? -6.5 21.766 21.875 1 94.62 113 ALA B C 1
ATOM 2280 O O . ALA B 1 113 ? -7.523 21.25 21.406 1 94.62 113 ALA B O 1
ATOM 2281 N N . GLU B 1 114 ? -6.457 22.969 22.531 1 94.5 114 GLU B N 1
ATOM 2282 C CA . GLU B 1 114 ? -7.641 23.828 22.562 1 94.5 114 GLU B CA 1
ATOM 2283 C C . GLU B 1 114 ? -7.836 24.562 21.234 1 94.5 114 GLU B C 1
ATOM 2285 O O . GLU B 1 114 ? -7.379 25.688 21.078 1 94.5 114 GLU B O 1
ATOM 2290 N N . LEU B 1 115 ? -8.547 23.969 20.375 1 94.19 115 LEU B N 1
ATOM 2291 C CA . LEU B 1 115 ? -8.812 24.547 19.062 1 94.19 115 LEU B CA 1
ATOM 2292 C C . LEU B 1 115 ? -9.93 25.578 19.141 1 94.19 115 LEU B C 1
ATOM 2294 O O . LEU B 1 115 ? -10.719 25.578 20.094 1 94.19 115 LEU B O 1
ATOM 2298 N N . PRO B 1 116 ? -9.859 26.484 18.156 1 90.44 116 PRO B N 1
ATOM 2299 C CA . PRO B 1 116 ? -10.898 27.516 18.172 1 90.44 116 PRO B CA 1
ATOM 2300 C C . PRO B 1 116 ? -12.312 26.938 18.094 1 90.44 116 PRO B C 1
ATOM 2302 O O . PRO B 1 116 ? -12.531 25.938 17.406 1 90.44 116 PRO B O 1
ATOM 2305 N N . ASN B 1 117 ? -13.234 27.5 18.859 1 83.62 117 ASN B N 1
ATOM 2306 C CA . ASN B 1 117 ? -14.617 27.031 18.891 1 83.62 117 ASN B CA 1
ATOM 2307 C C . ASN B 1 117 ? -15.516 27.859 17.969 1 83.62 117 ASN B C 1
ATOM 2309 O O . ASN B 1 117 ? -16.609 27.422 17.594 1 83.62 117 ASN B O 1
ATOM 2313 N N . ASN B 1 118 ? -15.18 29.078 17.688 1 81.44 118 ASN B N 1
ATOM 2314 C CA . ASN B 1 118 ? -15.977 29.938 16.812 1 81.44 118 ASN B CA 1
ATOM 2315 C C . ASN B 1 118 ? -15.312 30.109 15.453 1 81.44 118 ASN B C 1
ATOM 2317 O O . ASN B 1 118 ? -14.523 31.031 15.25 1 81.44 118 ASN B O 1
ATOM 2321 N N . CYS B 1 119 ? -15.32 29.078 14.773 1 79 119 CYS B N 1
ATOM 2322 C CA . CYS B 1 119 ? -14.711 29.141 13.445 1 79 119 CYS B CA 1
ATOM 2323 C C . CYS B 1 119 ? -15.703 29.672 12.414 1 79 119 CYS B C 1
ATOM 2325 O O . CYS B 1 119 ? -16.859 29.234 12.367 1 79 119 CYS B O 1
ATOM 2327 N N . ALA B 1 120 ? -15.742 31.016 12.391 1 61.91 120 ALA B N 1
ATOM 2328 C CA . ALA B 1 120 ? -16.625 31.625 11.406 1 61.91 120 ALA B CA 1
ATOM 2329 C C . ALA B 1 120 ? -16.578 30.859 10.086 1 61.91 120 ALA B C 1
ATOM 2331 O O . ALA B 1 120 ? -15.586 30.219 9.758 1 61.91 120 ALA B O 1
ATOM 2332 N N . ASP B 1 121 ? -17.656 30.328 9.648 1 52.31 121 ASP B N 1
ATOM 2333 C CA . ASP B 1 121 ? -17.672 29.812 8.281 1 52.31 121 ASP B CA 1
ATOM 2334 C C . ASP B 1 121 ? -16.625 30.516 7.422 1 52.31 121 ASP B C 1
ATOM 2336 O O . ASP B 1 121 ? -16.875 31.625 6.91 1 52.31 121 ASP B O 1
ATOM 2340 N N . LEU B 1 122 ? -15.539 30.641 7.902 1 43.69 122 LEU B N 1
ATOM 2341 C CA . LEU B 1 122 ? -14.562 31.344 7.074 1 43.69 122 LEU B CA 1
ATOM 2342 C C . LEU B 1 122 ? -14.508 30.734 5.672 1 43.69 122 LEU B C 1
ATOM 2344 O O . LEU B 1 122 ? -14.062 29.609 5.5 1 43.69 122 LEU B O 1
ATOM 2348 N N . ALA B 1 123 ? -15.508 30.75 4.871 1 41.59 123 ALA B N 1
ATOM 2349 C CA . ALA B 1 123 ? -15.289 30.703 3.428 1 41.59 123 ALA B CA 1
ATOM 2350 C C . ALA B 1 123 ? -13.938 31.312 3.057 1 41.59 123 ALA B C 1
ATOM 2352 O O . ALA B 1 123 ? -13.625 32.438 3.451 1 41.59 123 ALA B O 1
ATOM 2353 N N . VAL B 1 124 ? -12.914 30.594 2.912 1 41.44 124 VAL B N 1
ATOM 2354 C CA . VAL B 1 124 ? -11.609 30.938 2.373 1 41.44 124 VAL B CA 1
ATOM 2355 C C . VAL B 1 124 ? -11.75 32.094 1.381 1 41.44 124 VAL B C 1
ATOM 2357 O O . VAL B 1 124 ? -12.367 31.938 0.324 1 41.44 124 VAL B O 1
ATOM 2360 N N . GLU B 1 125 ? -11.977 33.25 1.738 1 38.69 125 GLU B N 1
ATOM 2361 C CA . GLU B 1 125 ? -11.75 34.5 0.983 1 38.69 125 GLU B CA 1
ATOM 2362 C C . GLU B 1 125 ? -10.391 34.469 0.294 1 38.69 125 GLU B C 1
ATOM 2364 O O . GLU B 1 125 ? -9.961 35.5 -0.268 1 38.69 125 GLU B O 1
ATOM 2369 N N . LEU B 1 126 ? -9.516 33.5 0.542 1 38.84 126 LEU B N 1
ATOM 2370 C CA . LEU B 1 126 ? -8.234 33.719 -0.122 1 38.84 126 LEU B CA 1
ATOM 2371 C C . LEU B 1 126 ? -8.414 33.875 -1.628 1 38.84 126 LEU B C 1
ATOM 2373 O O . LEU B 1 126 ? -7.531 34.375 -2.32 1 38.84 126 LEU B O 1
ATOM 2377 N N . ILE B 1 127 ? -9.25 33.062 -2.232 1 38 127 ILE B N 1
ATOM 2378 C CA . ILE B 1 127 ? -9.148 33.125 -3.688 1 38 127 ILE B CA 1
ATOM 2379 C C . ILE B 1 127 ? -9.586 34.531 -4.176 1 38 127 ILE B C 1
ATOM 2381 O O . ILE B 1 127 ? -9.5 34.812 -5.367 1 38 127 ILE B O 1
ATOM 2385 N N . SER B 1 128 ? -10.336 35.219 -3.35 1 37.12 128 SER B N 1
ATOM 2386 C CA . SER B 1 128 ? -10.82 36.438 -4 1 37.12 128 SER B CA 1
ATOM 2387 C C . SER B 1 128 ? -9.695 37.438 -4.184 1 37.12 128 SER B C 1
ATOM 2389 O O . SER B 1 128 ? -9.93 38.531 -4.684 1 37.12 128 SER B O 1
ATOM 2391 N N . VAL B 1 129 ? -8.688 37.344 -3.225 1 39.44 129 VAL B N 1
ATOM 2392 C CA . VAL B 1 129 ? -7.781 38.469 -3.33 1 39.44 129 VAL B CA 1
ATOM 2393 C C . VAL B 1 129 ? -7.105 38.469 -4.699 1 39.44 129 VAL B C 1
ATOM 2395 O O . VAL B 1 129 ? -6.465 39.438 -5.086 1 39.44 129 VAL B O 1
ATOM 2398 N N . ALA B 1 130 ? -6.711 37.219 -5.094 1 37.5 130 ALA B N 1
ATOM 2399 C CA . ALA B 1 130 ? -5.828 37.312 -6.25 1 37.5 130 ALA B CA 1
ATOM 2400 C C . ALA B 1 130 ? -6.543 37.938 -7.434 1 37.5 130 ALA B C 1
ATOM 2402 O O . ALA B 1 130 ? -5.945 38.156 -8.492 1 37.5 130 ALA B O 1
ATOM 2403 N N . THR B 1 131 ? -7.871 37.844 -7.336 1 39.22 131 THR B N 1
ATOM 2404 C CA . THR B 1 131 ? -8.414 38.344 -8.586 1 39.22 131 THR B CA 1
ATOM 2405 C C . THR B 1 131 ? -8.227 39.844 -8.68 1 39.22 131 THR B C 1
ATOM 2407 O O . THR B 1 131 ? -8.461 40.438 -9.734 1 39.22 131 THR B O 1
ATOM 2410 N N . THR B 1 132 ? -8.312 40.406 -7.438 1 40.03 132 THR B N 1
ATOM 2411 C CA . THR B 1 132 ? -8.586 41.844 -7.668 1 40.03 132 THR B CA 1
ATOM 2412 C C . THR B 1 132 ? -7.422 42.5 -8.398 1 40.03 132 THR B C 1
ATOM 2414 O O . THR B 1 132 ? -7.629 43.312 -9.305 1 40.03 132 THR B O 1
ATOM 2417 N N . ALA B 1 133 ? -6.312 42.781 -7.535 1 37.97 133 ALA B N 1
ATOM 2418 C CA . ALA B 1 133 ? -5.523 43.938 -7.895 1 37.97 133 ALA B CA 1
ATOM 2419 C C . ALA B 1 133 ? -4.547 43.625 -9.023 1 37.97 133 ALA B C 1
ATOM 2421 O O . ALA B 1 133 ? -3.475 43.062 -8.789 1 37.97 133 ALA B O 1
ATOM 2422 N N . ILE B 1 134 ? -4.918 42.719 -9.984 1 36.72 134 ILE B N 1
ATOM 2423 C CA . ILE B 1 134 ? -3.959 42.781 -11.086 1 36.72 134 ILE B CA 1
ATOM 2424 C C . ILE B 1 134 ? -3.672 44.25 -11.43 1 36.72 134 ILE B C 1
ATOM 2426 O O . ILE B 1 134 ? -4.57 44.969 -11.836 1 36.72 134 ILE B O 1
ATOM 2430 N N . PRO B 1 135 ? -2.914 44.906 -10.523 1 36 135 PRO B N 1
ATOM 2431 C CA . PRO B 1 135 ? -2.613 46.312 -10.914 1 36 135 PRO B CA 1
ATOM 2432 C C . PRO B 1 135 ? -2.322 46.438 -12.406 1 36 135 PRO B C 1
ATOM 2434 O O . PRO B 1 135 ? -1.779 45.5 -13.023 1 36 135 PRO B O 1
ATOM 2437 N N . SER B 1 136 ? -3.207 47 -13.156 1 35.25 136 SER B N 1
ATOM 2438 C CA . SER B 1 136 ? -3.018 47.406 -14.555 1 35.25 136 SER B CA 1
ATOM 2439 C C . SER B 1 136 ? -1.578 47.844 -14.812 1 35.25 136 SER B C 1
ATOM 2441 O O . SER B 1 136 ? -1.04 48.688 -14.094 1 35.25 136 SER B O 1
ATOM 2443 N N . VAL B 1 137 ? -0.737 46.875 -15.195 1 36.91 137 VAL B N 1
ATOM 2444 C CA . VAL B 1 137 ? 0.639 47.062 -15.633 1 36.91 137 VAL B CA 1
ATOM 2445 C C . VAL B 1 137 ? 0.766 48.406 -16.328 1 36.91 137 VAL B C 1
ATOM 2447 O O . VAL B 1 137 ? 0.123 48.656 -17.359 1 36.91 137 VAL B O 1
ATOM 2450 N N . PRO B 1 138 ? 0.854 49.531 -15.523 1 32.38 138 PRO B N 1
ATOM 2451 C CA . PRO B 1 138 ? 1.132 50.75 -16.281 1 32.38 138 PRO B CA 1
ATOM 2452 C C . PRO B 1 138 ? 2.176 50.531 -17.391 1 32.38 138 PRO B C 1
ATOM 2454 O O . PRO B 1 138 ? 3.012 49.625 -17.281 1 32.38 138 PRO B O 1
ATOM 2457 N N . SER B 1 139 ? 1.812 50.906 -18.609 1 30.14 139 SER B N 1
ATOM 2458 C CA . SER B 1 139 ? 2.49 50.812 -19.891 1 30.14 139 SER B CA 1
ATOM 2459 C C . SER B 1 139 ? 3.986 51.094 -19.75 1 30.14 139 SER B C 1
ATOM 2461 O O . SER B 1 139 ? 4.805 50.219 -20.094 1 30.14 139 SER B O 1
ATOM 2463 N N . HIS B 1 140 ? 4.434 52.156 -20.391 1 31.52 140 HIS B N 1
ATOM 2464 C CA . HIS B 1 140 ? 5.559 52.312 -21.297 1 31.52 140 HIS B CA 1
ATOM 2465 C C . HIS B 1 140 ? 6.863 52.562 -20.547 1 31.52 140 HIS B C 1
ATOM 2467 O O . HIS B 1 140 ? 7.879 52.906 -21.141 1 31.52 140 HIS B O 1
ATOM 2473 N N . ALA B 1 141 ? 6.824 52.5 -19.188 1 27.59 141 ALA B N 1
ATOM 2474 C CA . ALA B 1 141 ? 7.906 53.406 -18.828 1 27.59 141 ALA B CA 1
ATOM 2475 C C . ALA B 1 141 ? 9.242 52.906 -19.375 1 27.59 141 ALA B C 1
ATOM 2477 O O . ALA B 1 141 ? 9.414 51.719 -19.641 1 27.59 141 ALA B O 1
ATOM 2478 N N . ASP B 1 142 ? 10.086 53.906 -19.688 1 29.5 142 ASP B N 1
ATOM 2479 C CA . ASP B 1 142 ? 11.367 54.094 -20.359 1 29.5 142 ASP B CA 1
ATOM 2480 C C . ASP B 1 142 ? 12.445 53.219 -19.734 1 29.5 142 ASP B C 1
ATOM 2482 O O . ASP B 1 142 ? 12.328 52.781 -18.594 1 29.5 142 ASP B O 1
ATOM 2486 N N . GLY B 1 143 ? 13.414 52.75 -20.516 1 28.61 143 GLY B N 1
ATOM 2487 C CA . GLY B 1 143 ? 14.484 51.781 -20.688 1 28.61 143 GLY B CA 1
ATOM 2488 C C . GLY B 1 143 ? 15.531 51.875 -19.594 1 28.61 143 GLY B C 1
ATOM 2489 O O . GLY B 1 143 ? 16.609 51.281 -19.719 1 28.61 143 GLY B O 1
ATOM 2490 N N . THR B 1 144 ? 15.281 52.719 -18.5 1 26.53 144 THR B N 1
ATOM 2491 C CA . THR B 1 144 ? 16.625 53.062 -18.047 1 26.53 144 THR B CA 1
ATOM 2492 C C . THR B 1 144 ? 17.344 51.812 -17.547 1 26.53 144 THR B C 1
ATOM 2494 O O . THR B 1 144 ? 16.703 50.812 -17.141 1 26.53 144 THR B O 1
ATOM 2497 N N . SER B 1 145 ? 18.703 51.906 -17.391 1 27.61 145 SER B N 1
ATOM 2498 C CA . SER B 1 145 ? 19.969 51.188 -17.438 1 27.61 145 SER B CA 1
ATOM 2499 C C . SER B 1 145 ? 20.172 50.344 -16.172 1 27.61 145 SER B C 1
ATOM 2501 O O . SER B 1 145 ? 19.938 50.812 -15.062 1 27.61 145 SER B O 1
ATOM 2503 N N . PRO B 1 146 ? 20.094 49.062 -16.188 1 25.56 146 PRO B N 1
ATOM 2504 C CA . PRO B 1 146 ? 20.078 48 -15.18 1 25.56 146 PRO B CA 1
ATOM 2505 C C . PRO B 1 146 ? 21.312 48 -14.281 1 25.56 146 PRO B C 1
ATOM 2507 O O . PRO B 1 146 ? 22.438 47.938 -14.773 1 25.56 146 PRO B O 1
ATOM 2510 N N . SER B 1 147 ? 21.234 48.938 -13.273 1 21.34 147 SER B N 1
ATOM 2511 C CA . SER B 1 147 ? 22.469 48.969 -12.492 1 21.34 147 SER B CA 1
ATOM 2512 C C . SER B 1 147 ? 22.859 47.594 -11.984 1 21.34 147 SER B C 1
ATOM 2514 O O . SER B 1 147 ? 22.031 46.688 -11.969 1 21.34 147 SER B O 1
ATOM 2516 N N . LYS B 1 148 ? 23.859 47.594 -11.039 1 22.83 148 LYS B N 1
ATOM 2517 C CA . LYS B 1 148 ? 25.125 46.938 -10.719 1 22.83 148 LYS B CA 1
ATOM 2518 C C . LYS B 1 148 ? 24.922 45.812 -9.719 1 22.83 148 LYS B C 1
ATOM 2520 O O . LYS B 1 148 ? 25.891 45.25 -9.18 1 22.83 148 LYS B O 1
ATOM 2525 N N . LEU B 1 149 ? 23.75 45.188 -9.523 1 22.45 149 LEU B N 1
ATOM 2526 C CA . LEU B 1 149 ? 23.781 44.531 -8.227 1 22.45 149 LEU B CA 1
ATOM 2527 C C . LEU B 1 149 ? 24.891 43.469 -8.188 1 22.45 149 LEU B C 1
ATOM 2529 O O . LEU B 1 149 ? 25 42.656 -9.102 1 22.45 149 LEU B O 1
ATOM 2533 N N . GLU B 1 150 ? 25.906 43.719 -7.391 1 22.83 150 GLU B N 1
ATOM 2534 C CA . GLU B 1 150 ? 27.094 42.969 -7.027 1 22.83 150 GLU B CA 1
ATOM 2535 C C . GLU B 1 150 ? 26.719 41.625 -6.359 1 22.83 150 GLU B C 1
ATOM 2537 O O . GLU B 1 150 ? 25.938 41.625 -5.402 1 22.83 150 GLU B O 1
ATOM 2542 N N . LEU B 1 151 ? 26.547 40.594 -7.094 1 20.84 151 LEU B N 1
ATOM 2543 C CA . LEU B 1 151 ? 26.391 39.188 -6.758 1 20.84 151 LEU B CA 1
ATOM 2544 C C . LEU B 1 151 ? 27.469 38.719 -5.801 1 20.84 151 LEU B C 1
ATOM 2546 O O . LEU B 1 151 ? 28.656 38.688 -6.156 1 20.84 151 LEU B O 1
ATOM 2550 N N . GLY B 1 152 ? 27.469 39.156 -4.527 1 20.75 152 GLY B N 1
ATOM 2551 C CA . GLY B 1 152 ? 28.469 38.625 -3.625 1 20.75 152 GLY B CA 1
ATOM 2552 C C . GLY B 1 152 ? 28.453 37.094 -3.547 1 20.75 152 GLY B C 1
ATOM 2553 O O . GLY B 1 152 ? 27.391 36.469 -3.557 1 20.75 152 GLY B O 1
ATOM 2554 N N . LEU B 1 153 ? 29.5 36.312 -3.867 1 20.16 153 LEU B N 1
ATOM 2555 C CA . LEU B 1 153 ? 29.969 34.938 -4.094 1 20.16 153 LEU B CA 1
ATOM 2556 C C . LEU B 1 153 ? 30.016 34.156 -2.785 1 20.16 153 LEU B C 1
ATOM 2558 O O . LEU B 1 153 ? 30.234 32.938 -2.791 1 20.16 153 LEU B O 1
ATOM 2562 N N . LEU B 1 154 ? 29.469 34.469 -1.579 1 20.86 154 LEU B N 1
ATOM 2563 C CA . LEU B 1 154 ? 30.281 33.812 -0.569 1 20.86 154 LEU B CA 1
ATOM 2564 C C . LEU B 1 154 ? 30.062 32.281 -0.609 1 20.86 154 LEU B C 1
ATOM 2566 O O . LEU B 1 154 ? 28.922 31.828 -0.714 1 20.86 154 LEU B O 1
ATOM 2570 N N . ILE B 1 155 ? 31.062 31.406 -0.828 1 19.75 155 ILE B N 1
ATOM 2571 C CA . ILE B 1 155 ? 31.422 30.016 -1.053 1 19.75 155 ILE B CA 1
ATOM 2572 C C . ILE B 1 155 ? 31.203 29.203 0.228 1 19.75 155 ILE B C 1
ATOM 2574 O O . ILE B 1 155 ? 31.234 27.969 0.207 1 19.75 155 ILE B O 1
ATOM 2578 N N . GLY B 1 156 ? 30.781 29.562 1.486 1 22.23 156 GLY B N 1
ATOM 2579 C CA . GLY B 1 156 ? 31.422 28.766 2.523 1 22.23 156 GLY B CA 1
ATOM 2580 C C . GLY B 1 156 ? 30.906 27.344 2.572 1 22.23 156 GLY B C 1
ATOM 2581 O O . GLY B 1 156 ? 29.719 27.094 2.404 1 22.23 156 GLY B O 1
ATOM 2582 N N . VAL B 1 157 ? 31.734 26.203 2.469 1 20.47 157 VAL B N 1
ATOM 2583 C CA . VAL B 1 157 ? 31.781 24.75 2.326 1 20.47 157 VAL B CA 1
ATOM 2584 C C . VAL B 1 157 ? 31.359 24.078 3.633 1 20.47 157 VAL B C 1
ATOM 2586 O O . VAL B 1 157 ? 32 23.141 4.09 1 20.47 157 VAL B O 1
ATOM 2589 N N . ASP B 1 158 ? 30.516 24.422 4.578 1 23.16 158 ASP B N 1
ATOM 2590 C CA . ASP B 1 158 ? 30.703 23.672 5.816 1 23.16 158 ASP B CA 1
ATOM 2591 C C . ASP B 1 158 ? 30.219 22.234 5.668 1 23.16 158 ASP B C 1
ATOM 2593 O O . ASP B 1 158 ? 29.047 22 5.336 1 23.16 158 ASP B O 1
ATOM 2597 N N . LEU B 1 159 ? 31.016 21.109 5.441 1 22.38 159 LEU B N 1
ATOM 2598 C CA . LEU B 1 159 ? 30.844 19.656 5.344 1 22.38 159 LEU B CA 1
ATOM 2599 C C . LEU B 1 159 ? 30.422 19.062 6.684 1 22.38 159 LEU B C 1
ATOM 2601 O O . LEU B 1 159 ? 31.234 18.969 7.609 1 22.38 159 LEU B O 1
ATOM 2605 N N . GLY B 1 160 ? 29.531 19.438 7.535 1 22.95 160 GLY B N 1
ATOM 2606 C CA . GLY B 1 160 ? 29.391 18.75 8.805 1 22.95 160 GLY B CA 1
ATOM 2607 C C . GLY B 1 160 ? 29.062 17.266 8.633 1 22.95 160 GLY B C 1
ATOM 2608 O O . GLY B 1 160 ? 28.266 16.906 7.777 1 22.95 160 GLY B O 1
ATOM 2609 N N . VAL B 1 161 ? 29.906 16.234 9.156 1 22.83 161 VAL B N 1
ATOM 2610 C CA . VAL B 1 161 ? 30.031 14.805 9.352 1 22.83 161 VAL B CA 1
ATOM 2611 C C . VAL B 1 161 ? 28.875 14.289 10.195 1 22.83 161 VAL B C 1
ATOM 2613 O O . VAL B 1 161 ? 28.719 14.695 11.352 1 22.83 161 VAL B O 1
ATOM 2616 N N . ILE B 1 162 ? 27.734 13.898 9.773 1 23.14 162 ILE B N 1
ATOM 2617 C CA . ILE B 1 162 ? 26.703 13.25 10.562 1 23.14 162 ILE B CA 1
ATOM 2618 C C . ILE B 1 162 ? 27.172 11.867 10.992 1 23.14 162 ILE B C 1
ATOM 2620 O O . ILE B 1 162 ? 27.422 11 10.156 1 23.14 162 ILE B O 1
ATOM 2624 N N . ILE B 1 163 ? 27.844 11.68 12.148 1 22.62 163 ILE B N 1
ATOM 2625 C CA . ILE B 1 163 ? 28.281 10.445 12.797 1 22.62 163 ILE B CA 1
ATOM 2626 C C . ILE B 1 163 ? 27.047 9.656 13.258 1 22.62 163 ILE B C 1
ATOM 2628 O O . ILE B 1 163 ? 26.281 10.133 14.094 1 22.62 163 ILE B O 1
ATOM 2632 N N . ILE B 1 164 ? 26.547 8.727 12.516 1 23.69 164 ILE B N 1
ATOM 2633 C CA . ILE B 1 164 ? 25.547 7.723 12.844 1 23.69 164 ILE B CA 1
ATOM 2634 C C . ILE B 1 164 ? 26.109 6.742 13.867 1 23.69 164 ILE B C 1
ATOM 2636 O O . ILE B 1 164 ? 27 5.949 13.547 1 23.69 164 ILE B O 1
ATOM 2640 N N . VAL B 1 165 ? 26.406 7.066 15.117 1 21.97 165 VAL B N 1
ATOM 2641 C CA . VAL B 1 165 ? 26.859 6.102 16.109 1 21.97 165 VAL B CA 1
ATOM 2642 C C . VAL B 1 165 ? 25.75 5.105 16.422 1 21.97 165 VAL B C 1
ATOM 2644 O O . VAL B 1 165 ? 24.703 5.48 16.953 1 21.97 165 VAL B O 1
ATOM 2647 N N . CYS B 1 166 ? 25.5 3.998 15.656 1 23.12 166 CYS B N 1
ATOM 2648 C CA . CYS B 1 166 ? 24.672 2.84 16 1 23.12 166 CYS B CA 1
ATOM 2649 C C . CYS B 1 166 ? 25.266 2.105 17.203 1 23.12 166 CYS B C 1
ATOM 2651 O O . CYS B 1 166 ? 26.328 1.494 17.109 1 23.12 166 CYS B O 1
ATOM 2653 N N . LEU B 1 167 ? 25.281 2.566 18.484 1 22.59 167 LEU B N 1
ATOM 2654 C CA . LEU B 1 167 ? 25.688 1.862 19.688 1 22.59 167 LEU B CA 1
ATOM 2655 C C . LEU B 1 167 ? 24.969 0.526 19.812 1 22.59 167 LEU B C 1
ATOM 2657 O O . LEU B 1 167 ? 23.75 0.45 19.594 1 22.59 167 LEU B O 1
ATOM 2661 N N . SER B 1 168 ? 25.672 -0.723 19.859 1 24.62 168 SER B N 1
ATOM 2662 C CA . SER B 1 168 ? 25.516 -2.094 20.328 1 24.62 168 SER B CA 1
ATOM 2663 C C . SER B 1 168 ? 24.922 -2.131 21.734 1 24.62 168 SER B C 1
ATOM 2665 O O . SER B 1 168 ? 25.562 -1.731 22.703 1 24.62 168 SER B O 1
ATOM 2667 N N . CYS B 1 169 ? 23.75 -1.662 22.141 1 24.36 169 CYS B N 1
ATOM 2668 C CA . CYS B 1 169 ? 23.219 -1.908 23.484 1 24.36 169 CYS B CA 1
ATOM 2669 C C . CYS B 1 169 ? 23.203 -3.4 23.797 1 24.36 169 CYS B C 1
ATOM 2671 O O . CYS B 1 169 ? 22.312 -4.121 23.344 1 24.36 169 CYS B O 1
ATOM 2673 N N . PHE B 1 170 ? 24.375 -4.098 23.594 1 21.83 170 PHE B N 1
ATOM 2674 C CA . PHE B 1 170 ? 24.672 -5.473 23.984 1 21.83 170 PHE B CA 1
ATOM 2675 C C . PHE B 1 170 ? 24.422 -5.672 25.484 1 21.83 170 PHE B C 1
ATOM 2677 O O . PHE B 1 170 ? 24.453 -6.801 25.969 1 21.83 170 PHE B O 1
ATOM 2684 N N . LEU B 1 171 ? 24.484 -4.754 26.5 1 22.95 171 LEU B N 1
ATOM 2685 C CA . LEU B 1 171 ? 25.031 -5.215 27.781 1 22.95 171 LEU B CA 1
ATOM 2686 C C . LEU B 1 171 ? 24.109 -6.234 28.438 1 22.95 171 LEU B C 1
ATOM 2688 O O . LEU B 1 171 ? 22.906 -6.023 28.516 1 22.95 171 LEU B O 1
ATOM 2692 N N . PHE B 1 172 ? 24.859 -7.398 28.953 1 21.44 172 PHE B N 1
ATOM 2693 C CA . PHE B 1 172 ? 24.625 -8.203 30.156 1 21.44 172 PHE B CA 1
ATOM 2694 C C . PHE B 1 172 ? 24.391 -7.309 31.375 1 21.44 172 PHE B C 1
ATOM 2696 O O . PHE B 1 172 ? 25.047 -6.266 31.5 1 21.44 172 PHE B O 1
#

Organism: Holothuria leucospilota (NCBI:txid206669)

Radius of gyration: 29.38 Å; Cα contacts (8 Å, |Δi|>4): 556; chains: 2; bounding box: 65×89×81 Å

Foldseek 3Di:
DADDDQCNCVVPQADAEDAPAQEAHAADPLRNNQSNANYQEYHHAHYAHQAYDPSNLVSYDLNHDYHYANYAYAFEPRCVVVLVSNVSRPPPPPRAYAHNDDPVRHRPGNNPDDYDPCDDVPPPCVVVVVPPPPPPPPPDDDDPDPDDPPPVPDPPPPPDDPPPPPDDPVDD/DADDDQCNCVVPQADAEDAPAQEAHAADPLRNNQSNANYQEYHHAHYAHQAYDPSNLVSYDLNHDYHHANYAYAFEPRCVVVLVSNVSRPRPPPRAYAHNDDPVRGRPGNNPDDYDPCDPVPPPCVVVVVPPPPPPPPDDDDDDDDDDPDPDPDDDDPPDDPPPPPDPPVDD

pLDDT: mean 73.46, std 30.55, range [19.06, 98.38]

Secondary structure (DSSP, 8-state):
-----TTTTTT-TT--EEE--SS------TTTTTT-TT--EEE--SS------HHHHHTS-TT-EEE--SS-EE-SGGGHHHHHHHHHS--------BEEESGGGTTSBTTTS---S-------THHHHHHH------S-----------------------------TT--/-----TTTTTT-TT--EEE--SS------TTTTTT-TT--EEE--SS------HHHHHTS-TT-EEE--SS-EE-SGGGHHHHHHHHHS--------BEEESGGGTTSBTTTS---S--------HHHHHHH----------------------------------------

Sequence (344 aa):
MRHIAENTFRSVPNITSIDLSHNEIMAIPRNLFQHLHDLNFIELQYNRIYALSPDVYRSLSKHTTLFLYDNPIVCNCSAVPLVKWLKGSETWDLRYPTCQSPESLQNQKIHLAELPNNCADLAVELISVATTAIPSVPSHADGTSPSKLELGLLIGVDLGVIIIVCLSCFLFMRHIAENTFRSVPNITSIDLSHNEIMAIPRNLFQHLHDLNFIELQYNRIYALSPDVYRSLSKHTTLFLYDNPIVCNCSAVPLVKWLKGSETWDLRYPTCQSPESLQNQKIHLAELPNNCADLAVELISVATTAIPSVPSHADGTSPSKLELGLLIGVDLGVIIIVCLSCFLF

Nearest PDB structures (foldseek):
  5o0o-assembly1_A  TM=8.235E-01  e=8.623E-06  Mus musculus
  5a5c-assembly2_B  TM=9.182E-01  e=4.778E-05  synthetic construct
  7ynz-assembly1_D  TM=7.692E-01  e=1.846E-05  Homo sapiens
  5z8x-assembly2_B  TM=8.476E-01  e=1.665E-03  Homo sapiens
  5z8y-assembly1_A  TM=5.088E-01  e=4.396E-04  Homo sapiens